Protein AF-A0A094ABG2-F1 (afdb_monomer)

Sequence (188 aa):
ISLAIFALSYTPYVGRLVLPAASFYTFNASVGLGPALLIFGSGIFLPRRYLIIFLQSYFTSRSLTRELLEPYFSRIQFTAAQKKRWFHDRSGLLFGFGVGFYIFLRIPLLGVLIYGIAEASTAYLITKITDPPPPPEKSVGFAESQQRWTNKHEFLSLDWANLDAHDGHVKGGQEQDAKGSYNEKREL

Structure (mmCIF, N/CA/C/O backbone):
data_AF-A0A094ABG2-F1
#
_entry.id   AF-A0A094ABG2-F1
#
loop_
_atom_site.group_PDB
_atom_site.id
_atom_site.type_symbol
_atom_site.label_atom_id
_atom_site.label_alt_id
_atom_site.label_comp_id
_atom_site.label_asym_id
_atom_site.label_entity_id
_atom_site.label_seq_id
_atom_site.pdbx_PDB_ins_code
_atom_site.Cartn_x
_atom_site.Cartn_y
_atom_site.Cartn_z
_atom_site.occupancy
_atom_site.B_iso_or_equiv
_atom_site.auth_seq_id
_atom_site.auth_comp_id
_atom_site.auth_asym_id
_atom_site.auth_atom_id
_atom_site.pdbx_PDB_model_num
ATOM 1 N N . ILE A 1 1 ? 27.860 26.198 -14.718 1.00 60.62 1 ILE A N 1
ATOM 2 C CA . ILE A 1 1 ? 27.935 24.714 -14.638 1.00 60.62 1 ILE A CA 1
ATOM 3 C C . ILE A 1 1 ? 26.955 24.060 -15.612 1.00 60.62 1 ILE A C 1
ATOM 5 O O . ILE A 1 1 ? 27.406 23.373 -16.517 1.00 60.62 1 ILE A O 1
ATOM 9 N N . SER A 1 2 ? 25.652 24.341 -15.531 1.00 57.53 2 SER A N 1
ATOM 10 C CA . SER A 1 2 ? 24.629 23.729 -16.400 1.00 57.53 2 SER A CA 1
ATOM 11 C C . SER A 1 2 ? 24.845 23.959 -17.906 1.00 57.53 2 SER A C 1
ATOM 13 O O . SER A 1 2 ? 24.646 23.044 -18.695 1.00 57.53 2 SER A O 1
ATOM 15 N N . LEU A 1 3 ? 25.336 25.139 -18.304 1.00 64.69 3 LEU A N 1
ATOM 16 C CA . LEU A 1 3 ? 25.616 25.470 -19.710 1.00 64.69 3 LEU A CA 1
ATOM 17 C C . LEU A 1 3 ? 26.832 24.710 -20.275 1.00 64.69 3 LEU A C 1
ATOM 19 O O . LEU A 1 3 ? 26.825 24.286 -21.425 1.00 64.69 3 LEU A O 1
ATOM 23 N N . ALA A 1 4 ? 27.852 24.485 -19.442 1.00 65.62 4 ALA A N 1
ATOM 24 C CA . ALA A 1 4 ? 29.037 23.711 -19.813 1.00 65.62 4 ALA A CA 1
ATOM 25 C C . ALA A 1 4 ? 28.709 22.215 -19.948 1.00 65.62 4 ALA A C 1
ATOM 27 O O . ALA A 1 4 ? 29.175 21.560 -20.873 1.00 65.62 4 ALA A O 1
ATOM 28 N N . ILE A 1 5 ? 27.843 21.695 -19.069 1.00 60.28 5 ILE A N 1
ATOM 29 C CA . ILE A 1 5 ? 27.316 20.323 -19.143 1.00 60.28 5 ILE A CA 1
ATOM 30 C C . ILE A 1 5 ? 26.468 20.136 -20.411 1.00 60.28 5 ILE A C 1
ATOM 32 O O . ILE A 1 5 ? 26.591 19.120 -21.090 1.00 60.28 5 ILE A O 1
ATOM 36 N N . PHE A 1 6 ? 25.646 21.130 -20.757 1.00 67.19 6 PHE A N 1
ATOM 37 C CA . PHE A 1 6 ? 24.830 21.117 -21.970 1.00 67.19 6 PHE A CA 1
ATOM 38 C C . PHE A 1 6 ? 25.686 21.126 -23.246 1.00 67.19 6 PHE A C 1
ATOM 40 O O . PHE A 1 6 ? 25.447 20.328 -24.148 1.00 67.19 6 PHE A O 1
ATOM 47 N N . ALA A 1 7 ? 26.734 21.955 -23.289 1.00 66.88 7 ALA A N 1
ATOM 48 C CA . ALA A 1 7 ? 27.664 22.010 -24.417 1.00 66.88 7 ALA A CA 1
ATOM 49 C C . ALA A 1 7 ? 28.469 20.706 -24.582 1.00 66.88 7 ALA A C 1
ATOM 51 O O . ALA A 1 7 ? 28.568 20.183 -25.690 1.00 66.88 7 ALA A O 1
ATOM 52 N N . LEU A 1 8 ? 28.974 20.121 -23.486 1.00 58.59 8 LEU A N 1
ATOM 53 C CA . LEU A 1 8 ? 29.681 18.831 -23.521 1.00 58.59 8 LEU A CA 1
ATOM 54 C C . LEU A 1 8 ? 28.774 17.648 -23.903 1.00 58.59 8 LEU A C 1
ATOM 56 O O . LEU A 1 8 ? 29.265 16.635 -24.402 1.00 58.59 8 LEU A O 1
ATOM 60 N N . SER A 1 9 ? 27.459 17.758 -23.686 1.00 57.31 9 SER A N 1
ATOM 61 C CA . SER A 1 9 ? 26.490 16.726 -24.072 1.00 57.31 9 SER A CA 1
ATOM 62 C C . SER A 1 9 ? 26.345 16.567 -25.589 1.00 57.31 9 SER A C 1
ATOM 64 O O . SER A 1 9 ? 25.850 15.529 -26.030 1.00 57.31 9 SER A O 1
ATOM 66 N N . TYR A 1 10 ? 26.753 17.567 -26.377 1.00 64.19 10 TYR A N 1
ATOM 67 C CA . TYR A 1 10 ? 26.672 17.542 -27.841 1.00 64.19 10 TYR A CA 1
ATOM 68 C C . TYR A 1 10 ? 27.898 16.895 -28.505 1.00 64.19 10 TYR A C 1
ATOM 70 O O . TYR A 1 10 ? 27.883 16.633 -29.707 1.00 64.19 10 TYR A O 1
ATOM 78 N N . THR A 1 11 ? 28.946 16.587 -27.732 1.00 60.00 11 THR A N 1
ATOM 79 C CA . THR A 1 11 ? 30.127 15.871 -28.223 1.00 60.00 11 THR A CA 1
ATOM 80 C C . THR A 1 11 ? 29.833 14.364 -28.263 1.00 60.00 11 THR A C 1
ATOM 82 O O . THR A 1 11 ? 29.575 13.767 -27.206 1.00 60.00 11 THR A O 1
ATOM 85 N N . PRO A 1 12 ? 29.866 13.707 -29.440 1.00 54.16 12 PRO A N 1
ATOM 86 C CA . PRO A 1 12 ? 29.609 12.275 -29.534 1.00 54.16 12 PRO A CA 1
ATOM 87 C C . PRO A 1 12 ? 30.644 11.493 -28.709 1.00 54.16 12 PRO A C 1
ATOM 89 O O . PRO A 1 12 ? 31.790 11.912 -28.565 1.00 54.16 12 PRO A O 1
ATOM 92 N N . TYR A 1 13 ? 30.210 10.375 -28.120 1.00 54.09 13 TYR A N 1
ATOM 93 C CA . TYR A 1 13 ? 30.906 9.550 -27.111 1.00 54.09 13 TYR A CA 1
ATOM 94 C C . TYR A 1 13 ? 31.023 10.144 -25.696 1.00 54.09 13 TYR A C 1
ATOM 96 O O . TYR A 1 13 ? 30.753 9.426 -24.732 1.00 54.09 13 TYR A O 1
ATOM 104 N N . VAL A 1 14 ? 31.323 11.436 -25.536 1.00 53.72 14 VAL A N 1
ATOM 105 C CA . VAL A 1 14 ? 31.468 12.068 -24.206 1.00 53.72 14 VAL A CA 1
ATOM 106 C C . VAL A 1 14 ? 30.102 12.409 -23.594 1.00 53.72 14 VAL A C 1
ATOM 108 O O . VAL A 1 14 ? 29.859 12.120 -22.421 1.00 53.72 14 VAL A O 1
ATOM 111 N N . GLY A 1 15 ? 29.146 12.897 -24.394 1.00 52.41 15 GLY A N 1
ATOM 112 C CA . GLY A 1 15 ? 27.817 13.292 -23.908 1.00 52.41 15 GLY A CA 1
ATOM 113 C C . GLY A 1 15 ? 27.002 12.167 -23.253 1.00 52.41 15 GLY A C 1
ATOM 114 O O . GLY A 1 15 ? 26.229 12.414 -22.326 1.00 52.41 15 GLY A O 1
ATOM 115 N N . ARG A 1 16 ? 27.236 10.906 -23.648 1.00 58.88 16 ARG A N 1
ATOM 116 C CA . ARG A 1 16 ? 26.575 9.734 -23.045 1.00 58.88 16 ARG A CA 1
ATOM 117 C C . ARG A 1 16 ? 27.058 9.445 -21.619 1.00 58.88 16 ARG A C 1
ATOM 119 O O . ARG A 1 16 ? 26.286 8.898 -20.837 1.00 58.88 16 ARG A O 1
ATOM 126 N N . LEU A 1 17 ? 28.298 9.808 -21.282 1.00 62.41 17 LEU A N 1
ATOM 127 C CA . LEU A 1 17 ? 28.896 9.587 -19.958 1.00 62.41 17 LEU A CA 1
ATOM 128 C C . LEU A 1 17 ? 28.831 10.830 -19.061 1.00 62.41 17 LEU A C 1
ATOM 130 O O . LEU A 1 17 ? 28.779 10.692 -17.841 1.00 62.41 17 LEU A O 1
ATOM 134 N N . VAL A 1 18 ? 28.735 12.027 -19.648 1.00 65.56 18 VAL A N 1
ATOM 135 C CA . VAL A 1 18 ? 28.604 13.296 -18.912 1.00 65.56 18 VAL A CA 1
ATOM 136 C C . VAL A 1 18 ? 27.322 13.341 -18.078 1.00 65.56 18 VAL A C 1
ATOM 138 O O . VAL A 1 18 ? 27.373 13.716 -16.908 1.00 65.56 18 VAL A O 1
ATOM 141 N N . LEU A 1 19 ? 26.180 12.913 -18.629 1.00 63.19 19 LEU A N 1
ATOM 142 C CA . LEU A 1 19 ? 24.908 12.922 -17.894 1.00 63.19 19 LEU A CA 1
ATOM 143 C C . LEU A 1 19 ? 24.893 11.939 -16.701 1.00 63.19 19 LEU A C 1
ATOM 145 O O . LEU A 1 19 ? 24.511 12.363 -15.607 1.00 63.19 19 LEU A O 1
ATOM 149 N N . PRO A 1 20 ? 25.325 10.666 -16.835 1.00 67.62 20 PRO A N 1
ATOM 150 C CA . PRO A 1 20 ? 25.496 9.758 -15.700 1.00 67.62 20 PRO A CA 1
ATOM 151 C C . PRO A 1 20 ? 26.509 10.251 -14.665 1.00 67.62 20 PRO A C 1
ATOM 153 O O . PRO A 1 20 ? 26.216 10.176 -13.477 1.00 67.62 20 PRO A O 1
ATOM 156 N N . ALA A 1 21 ? 27.660 10.785 -15.090 1.00 68.81 21 ALA A N 1
ATOM 157 C CA . ALA A 1 21 ? 28.701 11.262 -14.178 1.00 68.81 21 ALA A CA 1
ATOM 158 C C . ALA A 1 21 ? 28.247 12.487 -13.371 1.00 68.81 21 ALA A C 1
ATOM 160 O O . ALA A 1 21 ? 28.425 12.525 -12.155 1.00 68.81 21 ALA A O 1
ATOM 161 N N . ALA A 1 22 ? 27.591 13.456 -14.017 1.00 69.88 22 ALA A N 1
ATOM 162 C CA . ALA A 1 22 ? 27.007 14.606 -13.331 1.00 69.88 22 ALA A CA 1
ATOM 163 C C . ALA A 1 22 ? 25.891 14.178 -12.364 1.00 69.88 22 ALA A C 1
ATOM 165 O O . ALA A 1 22 ? 25.850 14.634 -11.223 1.00 69.88 22 ALA A O 1
ATOM 166 N N . SER A 1 23 ? 25.030 13.246 -12.790 1.00 66.62 23 SER A N 1
ATOM 167 C CA . SER A 1 23 ? 23.963 12.703 -11.940 1.00 66.62 23 SER A CA 1
ATOM 168 C C . SER A 1 23 ? 24.532 11.954 -10.733 1.00 66.62 23 SER A C 1
ATOM 170 O O . SER A 1 23 ? 24.037 12.131 -9.625 1.00 66.62 23 SER A O 1
ATOM 172 N N . PHE A 1 24 ? 25.597 11.169 -10.918 1.00 74.19 24 PHE A N 1
ATOM 173 C CA . PHE A 1 24 ? 26.293 10.483 -9.831 1.00 74.19 24 PHE A CA 1
ATOM 174 C C . PHE A 1 24 ? 26.918 11.481 -8.859 1.00 74.19 24 PHE A C 1
ATOM 176 O O . PHE A 1 24 ? 26.754 11.325 -7.656 1.00 74.19 24 PHE A O 1
ATOM 183 N N . TYR A 1 25 ? 27.581 12.527 -9.355 1.00 75.12 25 TYR A N 1
ATOM 184 C CA . TYR A 1 25 ? 28.225 13.533 -8.512 1.00 75.12 25 TYR A CA 1
ATOM 185 C C . TYR A 1 25 ? 27.218 14.260 -7.607 1.00 75.12 25 TYR A C 1
ATOM 187 O O . TYR A 1 25 ? 27.405 14.323 -6.392 1.00 75.12 25 TYR A O 1
ATOM 195 N N . THR A 1 26 ? 26.108 14.744 -8.172 1.00 73.12 26 THR A N 1
ATOM 196 C CA . THR A 1 26 ? 25.061 15.431 -7.399 1.00 73.12 26 THR A CA 1
ATOM 197 C C . THR A 1 26 ? 24.344 14.485 -6.432 1.00 73.12 26 THR A C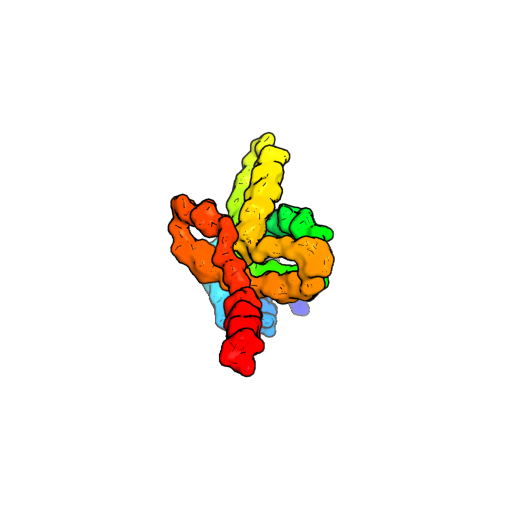 1
ATOM 199 O O . THR A 1 26 ? 24.032 14.864 -5.302 1.00 73.12 26 THR A O 1
ATOM 202 N N . PHE A 1 27 ? 24.103 13.241 -6.848 1.00 68.19 27 PHE A N 1
ATOM 203 C CA . PHE A 1 27 ? 23.403 12.256 -6.029 1.00 68.19 27 PHE A CA 1
ATOM 204 C C . PHE A 1 27 ? 24.283 11.703 -4.896 1.00 68.19 27 PHE A C 1
ATOM 206 O O . PHE A 1 27 ? 23.824 11.595 -3.761 1.00 68.19 27 PHE A O 1
ATOM 213 N N . ASN A 1 28 ? 25.568 11.445 -5.153 1.00 74.44 28 ASN A N 1
ATOM 214 C CA . ASN A 1 28 ? 26.552 11.057 -4.138 1.00 74.44 28 ASN A CA 1
ATOM 215 C C . ASN A 1 28 ? 26.691 12.129 -3.049 1.00 74.44 28 ASN A C 1
ATOM 217 O O . ASN A 1 28 ? 26.723 11.800 -1.867 1.00 74.44 28 ASN A O 1
ATOM 221 N N . ALA A 1 29 ? 26.686 13.409 -3.431 1.00 68.44 29 ALA A N 1
ATOM 222 C CA . ALA A 1 29 ? 26.730 14.509 -2.470 1.00 68.44 29 ALA A CA 1
ATOM 223 C C . ALA A 1 29 ? 25.512 14.542 -1.522 1.00 68.44 29 ALA A C 1
ATOM 225 O O . ALA A 1 29 ? 25.613 15.076 -0.424 1.00 68.44 29 ALA A O 1
ATOM 226 N N . SER A 1 30 ? 24.376 13.963 -1.928 1.00 68.38 30 SER A N 1
ATOM 227 C CA . SER A 1 30 ? 23.126 13.983 -1.153 1.00 68.38 30 SER A CA 1
ATOM 228 C C . SER A 1 30 ? 22.859 12.692 -0.370 1.00 68.38 30 SER A C 1
ATOM 230 O O . SER A 1 30 ? 22.162 12.728 0.639 1.00 68.38 30 SER A O 1
ATOM 232 N N . VAL A 1 31 ? 23.367 11.545 -0.837 1.00 68.56 31 VAL A N 1
ATOM 233 C CA . VAL A 1 31 ? 22.989 10.211 -0.318 1.00 68.56 31 VAL A CA 1
ATOM 234 C C . VAL A 1 31 ? 24.203 9.381 0.132 1.00 68.56 31 VAL A C 1
ATOM 236 O O . VAL A 1 31 ? 24.049 8.332 0.754 1.00 68.56 31 VAL A O 1
ATOM 239 N N . GLY A 1 32 ? 25.423 9.856 -0.127 1.00 73.56 32 GLY A N 1
ATOM 240 C CA . GLY A 1 32 ? 26.658 9.154 0.209 1.00 73.56 32 GLY A CA 1
ATOM 241 C C . GLY A 1 32 ? 27.038 8.052 -0.788 1.00 73.56 32 GLY A C 1
ATOM 242 O O . GLY A 1 32 ? 26.274 7.657 -1.673 1.00 73.56 32 GLY A O 1
ATOM 243 N N . LEU A 1 33 ? 28.264 7.550 -0.629 1.00 76.31 33 LEU A N 1
ATOM 244 C CA . LEU A 1 33 ? 28.983 6.794 -1.662 1.00 76.31 33 LEU A CA 1
ATOM 245 C C . LEU A 1 33 ? 28.435 5.374 -1.876 1.00 76.31 33 LEU A C 1
ATOM 247 O O . LEU A 1 33 ? 28.338 4.916 -3.013 1.00 76.31 33 LEU A O 1
ATOM 251 N N . GLY A 1 34 ? 28.001 4.700 -0.806 1.00 74.69 34 GLY A N 1
ATOM 252 C CA . GLY A 1 34 ? 27.441 3.342 -0.871 1.00 74.69 34 GLY A CA 1
ATOM 253 C C . G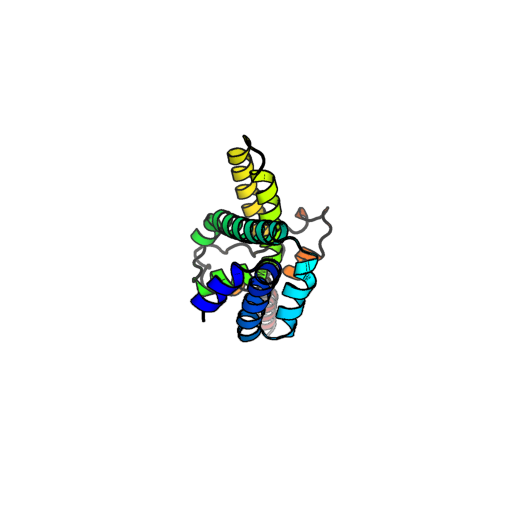LY A 1 34 ? 26.157 3.244 -1.714 1.00 74.69 34 GLY A C 1
ATOM 254 O O . GLY A 1 34 ? 26.132 2.497 -2.695 1.00 74.69 34 GLY A O 1
ATOM 255 N N . PRO A 1 35 ? 25.102 4.021 -1.401 1.00 70.81 35 PRO A N 1
ATOM 256 C CA . PRO A 1 35 ? 23.866 4.039 -2.186 1.00 70.81 35 PRO A CA 1
ATOM 257 C C . PRO A 1 35 ? 24.082 4.512 -3.629 1.00 70.81 35 PRO A C 1
ATOM 259 O O . PRO A 1 35 ? 23.481 3.966 -4.556 1.00 70.81 35 PRO A O 1
ATOM 262 N N . ALA A 1 36 ? 24.969 5.493 -3.833 1.00 70.31 36 ALA A N 1
ATOM 263 C CA . ALA A 1 36 ? 25.293 6.002 -5.160 1.00 70.31 36 ALA A CA 1
ATOM 264 C C . ALA A 1 36 ? 25.970 4.934 -6.038 1.00 70.31 36 ALA A C 1
ATOM 266 O O . ALA A 1 36 ? 25.569 4.752 -7.189 1.00 70.31 36 ALA A O 1
ATOM 267 N N . LEU A 1 37 ? 26.943 4.183 -5.506 1.00 75.12 37 LEU A N 1
ATOM 268 C CA . LEU A 1 37 ? 27.590 3.081 -6.230 1.00 75.12 37 LEU A CA 1
ATOM 269 C C . LEU A 1 37 ? 26.626 1.937 -6.534 1.00 75.12 37 LEU A C 1
ATOM 271 O O . LEU A 1 37 ? 26.681 1.382 -7.627 1.00 75.12 37 LEU A O 1
ATOM 275 N N . LEU A 1 38 ? 25.714 1.605 -5.619 1.00 74.81 38 LEU A N 1
ATOM 276 C CA . LEU A 1 38 ? 24.701 0.584 -5.883 1.00 74.81 38 LEU A CA 1
ATOM 277 C C . LEU A 1 38 ? 23.775 0.998 -7.029 1.00 74.81 38 LEU A C 1
ATOM 279 O O . LEU A 1 38 ? 23.555 0.210 -7.941 1.00 74.81 38 LEU A O 1
ATOM 283 N N . ILE A 1 39 ? 23.270 2.232 -7.035 1.00 64.94 39 ILE A N 1
ATOM 284 C CA . ILE A 1 39 ? 22.308 2.701 -8.045 1.00 64.94 39 ILE A CA 1
ATOM 285 C C . ILE A 1 39 ? 22.971 2.911 -9.411 1.00 64.94 39 ILE A C 1
ATOM 287 O O . ILE A 1 39 ? 22.425 2.482 -10.425 1.00 64.94 39 ILE A O 1
ATOM 291 N N . PHE A 1 40 ? 24.147 3.539 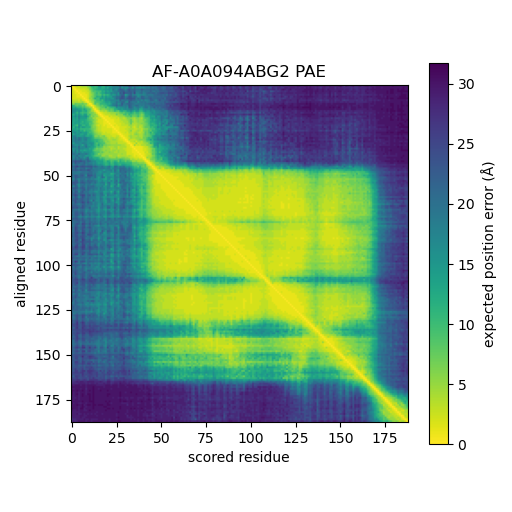-9.466 1.00 68.38 40 PHE A N 1
ATOM 292 C CA . PHE A 1 40 ? 24.828 3.802 -10.740 1.00 68.38 40 PHE A CA 1
ATOM 293 C C . PHE A 1 40 ? 25.660 2.611 -11.235 1.00 68.38 40 PHE A C 1
ATOM 295 O O . PHE A 1 40 ? 25.767 2.420 -12.444 1.00 68.38 40 PHE A O 1
ATOM 302 N N . GLY A 1 41 ? 26.177 1.770 -10.334 1.00 72.88 41 GLY A N 1
ATOM 303 C CA . GLY A 1 41 ? 26.851 0.513 -10.670 1.00 72.88 41 GLY A CA 1
ATOM 304 C C . GLY A 1 41 ? 25.877 -0.565 -11.149 1.00 72.88 41 GLY A C 1
ATOM 305 O O . GLY A 1 41 ? 26.120 -1.193 -12.177 1.00 72.88 41 GLY A O 1
ATOM 306 N N . SER A 1 42 ? 24.721 -0.724 -10.489 1.00 66.88 42 SER A N 1
ATOM 307 C CA . SER A 1 42 ? 23.648 -1.598 -11.000 1.00 66.88 42 SER A CA 1
ATOM 308 C C . SER A 1 42 ? 22.877 -0.971 -12.164 1.00 66.88 42 SER A C 1
ATOM 310 O O . SER A 1 42 ? 22.307 -1.697 -12.971 1.00 66.88 42 SER A O 1
ATOM 312 N N . GLY A 1 43 ? 22.903 0.35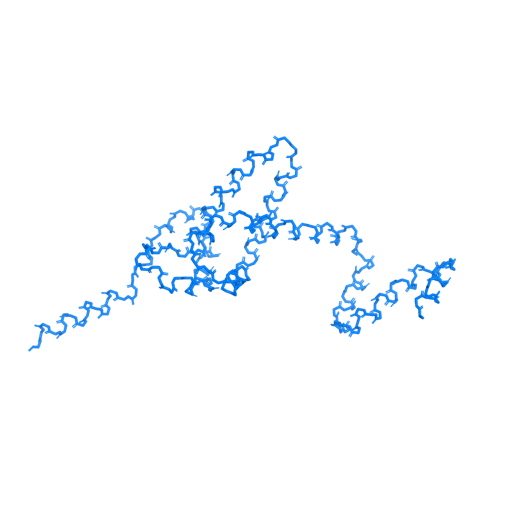8 -12.318 1.00 58.38 43 GLY A N 1
ATOM 313 C CA . GLY A 1 43 ? 22.257 1.093 -13.410 1.00 58.38 43 GLY A CA 1
ATOM 314 C C . GLY A 1 43 ? 22.805 0.782 -14.808 1.00 58.38 43 GLY A C 1
ATOM 315 O O . GLY A 1 43 ? 22.126 1.057 -15.797 1.00 58.38 43 GLY A O 1
ATOM 316 N N . ILE A 1 44 ? 23.986 0.156 -14.907 1.00 61.97 44 ILE A N 1
ATOM 317 C CA . ILE A 1 44 ? 24.486 -0.456 -16.151 1.00 61.97 44 ILE A CA 1
ATOM 318 C C . ILE A 1 44 ? 23.660 -1.694 -16.547 1.00 61.97 44 ILE A C 1
ATOM 320 O O . ILE A 1 44 ? 23.458 -1.935 -17.736 1.00 61.97 44 ILE A O 1
ATOM 324 N N . PHE A 1 45 ? 23.133 -2.438 -15.570 1.00 63.38 45 PHE A N 1
ATOM 325 C CA . PHE A 1 45 ? 22.345 -3.662 -15.760 1.00 63.38 45 PHE A CA 1
ATOM 326 C C . PHE A 1 45 ? 20.843 -3.492 -15.522 1.00 63.38 45 PHE A C 1
ATOM 328 O O . PHE A 1 45 ? 20.076 -4.378 -15.894 1.00 63.38 45 PHE A O 1
ATOM 335 N N . LEU A 1 46 ? 20.404 -2.377 -14.932 1.00 61.09 46 LEU A N 1
ATOM 336 C CA . LEU A 1 46 ? 19.006 -2.111 -14.611 1.00 61.09 46 LEU A CA 1
ATOM 337 C C . LEU A 1 46 ? 18.443 -1.018 -15.540 1.00 61.09 46 LEU A C 1
ATOM 339 O O . LEU A 1 46 ? 18.565 0.177 -15.255 1.00 61.09 46 LEU A O 1
ATOM 343 N N . PRO A 1 47 ? 17.828 -1.398 -16.679 1.00 72.75 47 PRO A N 1
ATOM 344 C CA . PRO A 1 47 ? 17.252 -0.454 -17.625 1.00 72.75 47 PRO A CA 1
ATOM 345 C C . PRO A 1 47 ? 16.298 0.539 -16.952 1.00 72.75 47 PRO A C 1
ATOM 347 O O . PRO A 1 47 ? 15.401 0.132 -16.212 1.00 72.75 47 PRO A O 1
ATOM 350 N N . ARG A 1 48 ? 16.418 1.834 -17.290 1.00 74.56 48 ARG A N 1
ATOM 351 C CA . ARG A 1 48 ? 15.558 2.927 -16.776 1.00 74.56 48 ARG A CA 1
ATOM 352 C C . ARG A 1 48 ? 14.060 2.597 -16.816 1.00 74.56 48 ARG A C 1
ATOM 354 O O . ARG A 1 48 ? 13.326 3.008 -15.924 1.00 74.56 48 ARG A O 1
ATOM 361 N N . ARG A 1 49 ? 13.614 1.813 -17.806 1.00 77.12 49 ARG A N 1
ATOM 362 C CA . ARG A 1 49 ? 12.227 1.328 -17.920 1.00 77.12 49 ARG A CA 1
ATOM 363 C C . ARG A 1 49 ? 11.748 0.586 -16.666 1.00 77.12 49 ARG A C 1
ATOM 365 O O . ARG A 1 49 ? 10.631 0.823 -16.233 1.00 77.12 49 ARG A O 1
ATOM 372 N N . TYR A 1 50 ? 12.578 -0.263 -16.057 1.00 82.31 50 TYR A N 1
ATOM 373 C CA . TYR A 1 50 ? 12.187 -1.042 -14.880 1.00 82.31 50 TYR A CA 1
ATOM 374 C C . TYR A 1 50 ? 12.100 -0.172 -13.634 1.00 82.31 50 TYR A C 1
ATOM 376 O O . TYR A 1 50 ? 11.169 -0.339 -12.857 1.00 82.31 50 TYR A O 1
ATOM 384 N N . LEU A 1 51 ? 13.006 0.801 -13.485 1.00 79.50 51 LEU A N 1
ATOM 385 C CA . LEU A 1 51 ? 12.918 1.795 -12.415 1.00 79.50 51 LEU A CA 1
ATOM 386 C C . LEU A 1 51 ? 11.625 2.605 -12.524 1.00 79.50 51 LEU A C 1
ATOM 388 O O . LEU A 1 51 ? 10.932 2.763 -11.529 1.00 79.50 51 LEU A O 1
ATOM 392 N N . ILE A 1 52 ? 11.266 3.063 -13.728 1.00 87.62 52 ILE A N 1
ATOM 393 C CA . ILE A 1 52 ? 10.020 3.809 -13.960 1.00 87.62 52 ILE A CA 1
ATOM 394 C C . ILE A 1 52 ? 8.799 2.934 -13.654 1.00 87.62 52 ILE A C 1
ATOM 396 O O . ILE A 1 52 ? 7.920 3.371 -12.918 1.00 87.62 52 ILE A O 1
ATOM 400 N N . ILE A 1 53 ? 8.761 1.693 -14.155 1.00 86.62 53 ILE A N 1
ATOM 401 C CA . ILE A 1 53 ? 7.666 0.749 -13.880 1.00 86.62 53 ILE A CA 1
ATOM 402 C C . ILE A 1 53 ? 7.550 0.484 -12.378 1.00 86.62 53 ILE A C 1
ATOM 404 O O . ILE A 1 53 ? 6.445 0.500 -11.840 1.00 86.62 53 ILE A O 1
ATOM 408 N N . PHE A 1 54 ? 8.672 0.267 -11.692 1.00 87.06 54 PHE A N 1
ATOM 409 C CA . PHE A 1 54 ? 8.704 0.043 -10.252 1.00 87.06 54 PHE A CA 1
ATOM 410 C C . PHE A 1 54 ? 8.177 1.257 -9.486 1.00 87.06 54 PHE A C 1
ATOM 412 O O . PHE A 1 54 ? 7.281 1.115 -8.660 1.00 87.06 54 PHE A O 1
ATOM 419 N N . LEU A 1 55 ? 8.682 2.454 -9.792 1.00 89.44 55 LEU A N 1
ATOM 420 C CA . LEU A 1 55 ? 8.287 3.684 -9.112 1.00 89.44 55 LEU A CA 1
ATOM 421 C C . LEU A 1 55 ? 6.810 4.004 -9.353 1.00 89.44 55 LEU A C 1
ATOM 423 O O . LEU A 1 55 ? 6.091 4.361 -8.424 1.00 89.44 55 LEU A O 1
ATOM 427 N N . GLN A 1 56 ? 6.344 3.821 -10.588 1.00 90.88 56 GLN A N 1
ATOM 428 C CA . GLN A 1 56 ? 4.939 3.965 -10.941 1.00 90.88 56 GLN A CA 1
ATOM 429 C C . GLN A 1 56 ? 4.079 2.965 -10.166 1.00 90.88 56 GLN A C 1
ATOM 431 O O . GLN A 1 56 ? 3.103 3.365 -9.543 1.00 90.88 56 GLN A O 1
ATOM 436 N N . SER A 1 57 ? 4.465 1.687 -10.144 1.00 90.00 57 SER A N 1
ATOM 437 C CA . SER A 1 57 ? 3.748 0.651 -9.390 1.00 90.00 57 SER A CA 1
ATOM 438 C C . SER A 1 57 ? 3.718 0.977 -7.896 1.00 90.00 57 SER A C 1
ATOM 440 O O . SER A 1 57 ? 2.676 0.842 -7.263 1.00 90.00 57 SER A O 1
ATOM 442 N N . TYR A 1 58 ? 4.825 1.481 -7.342 1.00 92.00 58 TYR A N 1
ATOM 443 C CA . TYR A 1 58 ? 4.924 1.931 -5.956 1.00 92.00 58 TYR A CA 1
ATOM 444 C C . TYR A 1 58 ? 3.963 3.073 -5.639 1.00 92.00 58 TYR A C 1
ATOM 446 O O . TYR A 1 58 ? 3.171 2.968 -4.701 1.00 92.00 58 TYR A O 1
ATOM 454 N N . PHE A 1 59 ? 3.997 4.153 -6.422 1.00 92.88 59 PHE A N 1
ATOM 455 C CA . PHE A 1 59 ? 3.129 5.300 -6.181 1.00 92.88 59 PHE A CA 1
ATOM 456 C C . PHE A 1 59 ? 1.659 4.962 -6.422 1.00 92.88 59 PHE A C 1
ATOM 458 O O . PHE A 1 59 ? 0.827 5.330 -5.598 1.00 92.88 59 PHE A O 1
ATOM 465 N N . THR A 1 60 ? 1.330 4.219 -7.482 1.00 93.25 60 THR A N 1
ATOM 466 C CA . THR A 1 60 ? -0.056 3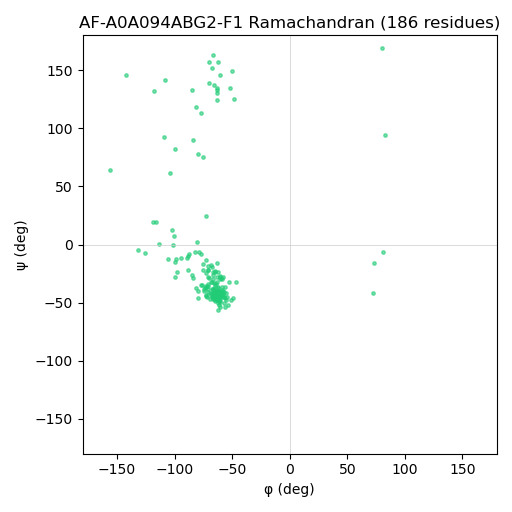.826 -7.753 1.00 93.25 60 THR A CA 1
ATOM 467 C C . THR A 1 60 ? -0.594 2.876 -6.685 1.00 93.25 60 THR A C 1
ATOM 469 O O . THR A 1 60 ? -1.680 3.127 -6.177 1.00 93.25 60 THR A O 1
ATOM 472 N N . SER A 1 61 ? 0.163 1.851 -6.279 1.00 93.50 61 SER A N 1
ATOM 473 C CA . SER A 1 61 ? -0.223 0.948 -5.179 1.00 93.50 61 SER A CA 1
ATOM 474 C C . SER A 1 61 ? -0.465 1.720 -3.875 1.00 93.50 61 SER A C 1
ATOM 476 O O . SER A 1 61 ? -1.479 1.535 -3.194 1.00 93.50 61 SER A O 1
ATOM 478 N N . ARG A 1 62 ? 0.430 2.659 -3.542 1.00 93.38 62 ARG A N 1
ATOM 479 C CA . ARG A 1 62 ? 0.313 3.474 -2.328 1.00 93.38 62 ARG A CA 1
ATOM 480 C C . ARG A 1 62 ? -0.874 4.436 -2.367 1.00 93.38 62 ARG A C 1
ATOM 482 O O . ARG A 1 62 ? -1.489 4.668 -1.331 1.00 93.38 62 ARG A O 1
ATOM 489 N N . SER A 1 63 ? -1.170 5.032 -3.518 1.00 95.00 63 SER A N 1
ATOM 490 C CA . SER A 1 63 ? -2.348 5.889 -3.673 1.00 95.00 63 SER A CA 1
ATOM 491 C C . SER A 1 63 ? -3.629 5.066 -3.605 1.00 95.00 63 SER A C 1
ATOM 493 O O . SER A 1 63 ? -4.507 5.401 -2.822 1.00 95.00 63 SER A O 1
ATOM 495 N N . LEU A 1 64 ? -3.689 3.940 -4.321 1.00 94.56 64 LEU A N 1
ATOM 496 C CA . LEU A 1 64 ? -4.833 3.031 -4.317 1.00 94.56 64 LEU A CA 1
ATOM 497 C C . LEU A 1 64 ? -5.201 2.598 -2.895 1.00 94.56 64 LEU A C 1
ATOM 499 O O . LEU A 1 64 ? -6.340 2.745 -2.474 1.00 94.56 64 LEU A O 1
ATOM 503 N N . THR A 1 65 ? -4.230 2.103 -2.131 1.00 95.12 65 THR A N 1
ATOM 504 C CA . THR A 1 65 ? -4.491 1.647 -0.759 1.00 95.12 65 THR A CA 1
ATOM 505 C C . THR A 1 65 ? -4.962 2.757 0.164 1.00 95.12 65 THR A C 1
ATOM 507 O O . THR A 1 65 ? -5.766 2.495 1.048 1.00 95.12 65 THR A O 1
ATOM 510 N N . ARG A 1 66 ? -4.504 3.997 -0.032 1.00 94.62 66 ARG A N 1
ATOM 511 C CA . ARG A 1 66 ? -5.003 5.139 0.741 1.00 94.62 66 ARG A CA 1
ATOM 512 C C . ARG A 1 66 ? -6.469 5.426 0.452 1.00 94.62 66 ARG A C 1
ATOM 514 O O . ARG A 1 66 ? -7.205 5.612 1.409 1.00 94.62 66 ARG A O 1
ATOM 521 N N . GLU A 1 67 ? -6.862 5.418 -0.819 1.00 95.12 67 GLU A N 1
ATOM 522 C CA . GLU A 1 67 ? -8.258 5.616 -1.227 1.00 95.12 67 GLU A CA 1
ATOM 523 C C . GLU A 1 67 ? -9.153 4.497 -0.679 1.00 95.12 67 GLU A C 1
ATOM 525 O O . GLU A 1 67 ? -10.164 4.767 -0.042 1.00 95.12 67 GLU A O 1
ATOM 530 N N . LEU A 1 68 ? -8.732 3.234 -0.824 1.00 95.06 68 LEU A N 1
ATOM 531 C CA . LEU A 1 68 ? -9.490 2.078 -0.326 1.00 95.06 68 LEU A CA 1
ATOM 532 C C . LEU A 1 68 ? -9.644 2.070 1.205 1.00 95.06 68 LEU A C 1
ATOM 534 O O . LEU A 1 68 ? -10.609 1.525 1.734 1.00 95.06 68 LEU A O 1
ATOM 538 N N . LEU A 1 69 ? -8.691 2.662 1.927 1.00 95.12 69 LEU A N 1
ATOM 539 C CA . LEU A 1 69 ? -8.721 2.784 3.384 1.00 95.12 69 LEU A CA 1
ATOM 540 C C . LEU A 1 69 ? -9.436 4.047 3.882 1.00 95.12 69 LEU A C 1
ATOM 542 O O . LEU A 1 69 ? -9.676 4.176 5.085 1.00 95.12 69 LEU A O 1
ATOM 546 N N . GLU A 1 70 ? -9.777 4.988 3.005 1.00 94.38 70 GLU A N 1
ATOM 547 C CA . GLU A 1 70 ? -10.433 6.236 3.397 1.00 94.38 70 GLU A CA 1
ATOM 548 C C . GLU A 1 70 ? -11.773 6.011 4.132 1.00 94.38 70 GLU A C 1
ATOM 550 O O . GLU A 1 70 ? -11.981 6.648 5.170 1.00 94.38 70 GLU A O 1
ATOM 555 N N . PRO A 1 71 ? -12.634 5.046 3.735 1.00 92.62 71 PRO A N 1
ATOM 556 C CA . PRO A 1 71 ? -13.860 4.726 4.472 1.00 92.62 71 PRO A CA 1
ATOM 557 C C . PRO A 1 71 ? -13.633 4.262 5.917 1.00 92.62 71 PRO A C 1
ATOM 559 O O . PRO A 1 71 ? -14.515 4.416 6.760 1.00 92.62 71 PRO A O 1
ATOM 562 N N . TYR A 1 72 ? -12.473 3.677 6.221 1.00 91.62 72 TYR A N 1
ATOM 563 C CA . TYR A 1 72 ? -12.110 3.279 7.581 1.00 91.62 72 TYR A CA 1
ATOM 564 C C . TYR A 1 72 ? -11.618 4.478 8.396 1.00 91.62 72 TYR A C 1
ATOM 566 O O . TYR A 1 72 ? -12.062 4.696 9.524 1.00 91.62 72 TYR A O 1
ATOM 574 N N . PHE A 1 73 ? -10.745 5.303 7.813 1.00 91.56 73 PHE A N 1
ATOM 575 C CA . PHE A 1 73 ? -10.206 6.480 8.496 1.00 91.56 73 PHE A CA 1
ATOM 576 C C . PHE A 1 73 ? -11.222 7.602 8.691 1.00 91.56 73 PHE A C 1
ATOM 578 O O . PHE A 1 73 ? -11.034 8.419 9.584 1.00 91.56 73 PHE A O 1
ATOM 585 N N . SER A 1 74 ? -12.297 7.646 7.906 1.00 89.94 74 SER A N 1
ATOM 586 C CA . SER A 1 74 ? -13.399 8.582 8.142 1.00 89.94 74 SER A CA 1
ATOM 587 C C . SER A 1 74 ? -14.254 8.198 9.355 1.00 89.94 74 SER A C 1
ATOM 589 O O . SER A 1 74 ? -14.875 9.063 9.970 1.00 89.94 74 SER A O 1
ATOM 591 N N . ARG A 1 75 ? -14.267 6.912 9.737 1.00 88.62 75 ARG A N 1
ATOM 592 C CA . ARG A 1 75 ? -15.042 6.400 10.880 1.00 88.62 75 ARG A CA 1
ATOM 593 C C . ARG A 1 75 ? -14.318 6.544 12.214 1.00 88.62 75 ARG A C 1
ATOM 595 O O . ARG A 1 75 ? -14.973 6.604 13.251 1.00 88.62 75 ARG A O 1
ATOM 602 N N . ILE A 1 76 ? -12.988 6.585 12.208 1.00 87.31 76 ILE A N 1
ATOM 603 C CA . ILE A 1 76 ? -12.170 6.660 13.423 1.00 87.31 76 ILE A CA 1
ATOM 604 C C . ILE A 1 76 ? -11.367 7.954 13.414 1.00 87.31 76 ILE A C 1
ATOM 606 O O . ILE A 1 76 ? -10.689 8.275 12.444 1.00 87.31 76 ILE A O 1
ATOM 610 N N . GLN A 1 77 ? -11.386 8.670 14.535 1.00 86.62 77 GLN A N 1
ATOM 611 C CA . GLN A 1 77 ? -10.747 9.977 14.683 1.00 86.62 77 GLN A CA 1
ATOM 612 C C . GLN A 1 77 ? -9.217 9.861 14.815 1.00 86.62 77 GLN A C 1
ATOM 614 O O . GLN A 1 77 ? -8.656 9.990 15.902 1.00 86.62 77 GLN A O 1
ATOM 619 N N . PHE A 1 78 ? -8.526 9.599 13.703 1.00 89.00 78 PHE A N 1
ATOM 620 C CA . PHE A 1 78 ? -7.064 9.631 13.630 1.00 89.00 78 PHE A CA 1
ATOM 621 C C . PHE A 1 78 ? -6.552 11.050 13.367 1.00 89.00 78 PHE A C 1
ATOM 623 O O . PHE A 1 78 ? -6.952 11.714 12.413 1.00 89.00 78 PHE A O 1
ATOM 630 N N . THR A 1 79 ? -5.546 11.478 14.127 1.00 92.94 79 THR A N 1
ATOM 631 C CA . THR A 1 79 ? -4.725 12.633 13.738 1.00 92.94 79 THR A CA 1
ATOM 632 C C . THR A 1 79 ? -3.845 12.286 12.531 1.00 92.94 79 THR A C 1
ATOM 634 O O . THR A 1 79 ? -3.485 11.125 12.306 1.00 92.94 79 THR A O 1
ATOM 637 N N . ALA A 1 80 ? -3.403 13.296 11.775 1.00 92.06 80 ALA A N 1
ATOM 638 C CA . ALA A 1 80 ? -2.520 13.092 10.622 1.00 92.06 80 ALA A CA 1
ATOM 639 C C . ALA A 1 80 ? -1.217 12.346 10.986 1.00 92.06 80 ALA A C 1
ATOM 641 O O . ALA A 1 80 ? -0.734 11.507 10.220 1.00 92.06 80 ALA A O 1
ATOM 642 N N . ALA A 1 81 ? -0.665 12.609 12.177 1.00 93.62 81 ALA A N 1
ATOM 643 C CA . ALA A 1 81 ? 0.528 11.931 12.678 1.00 93.62 81 ALA A CA 1
ATOM 644 C C . ALA A 1 81 ? 0.265 10.448 12.990 1.00 93.62 81 ALA A C 1
ATOM 646 O O . ALA A 1 81 ? 1.067 9.593 12.607 1.00 93.62 81 ALA A O 1
ATOM 647 N N . GLN A 1 82 ? -0.868 10.133 13.628 1.00 93.19 82 GLN A N 1
ATOM 648 C CA . GLN A 1 82 ? -1.264 8.755 13.929 1.00 93.19 82 GLN A CA 1
ATOM 649 C C . GLN A 1 82 ? -1.563 7.972 12.640 1.00 93.19 82 GLN A C 1
ATOM 651 O O . GLN A 1 82 ? -1.022 6.881 12.464 1.00 93.19 82 GLN A O 1
ATOM 656 N N . LYS A 1 83 ? -2.316 8.555 11.688 1.00 93.50 83 LYS A N 1
ATOM 657 C CA . LYS A 1 83 ? -2.585 7.953 10.364 1.00 93.50 83 LYS A CA 1
ATOM 658 C C . LYS A 1 83 ? -1.270 7.643 9.638 1.00 93.50 83 LYS A C 1
ATOM 660 O O . LYS A 1 83 ? -1.073 6.530 9.156 1.00 93.50 83 LYS A O 1
ATOM 665 N N . LYS A 1 84 ? -0.312 8.583 9.620 1.00 93.38 84 LYS A N 1
ATOM 666 C CA . LYS A 1 84 ? 1.013 8.371 9.001 1.00 93.38 84 LYS A CA 1
ATOM 667 C C . LYS A 1 84 ? 1.773 7.195 9.625 1.00 93.38 84 LYS A C 1
ATOM 669 O O . LYS A 1 84 ? 2.365 6.414 8.880 1.00 93.38 84 LYS A O 1
ATOM 674 N N . ARG A 1 85 ? 1.767 7.068 10.956 1.00 94.56 85 ARG A N 1
ATOM 675 C CA . ARG A 1 85 ? 2.423 5.956 11.670 1.00 94.56 85 ARG A CA 1
ATOM 676 C C . ARG A 1 85 ? 1.737 4.623 11.390 1.00 94.56 85 ARG A C 1
ATOM 678 O O . ARG A 1 85 ? 2.432 3.676 11.043 1.00 94.56 85 ARG A O 1
ATOM 685 N N . TRP A 1 86 ? 0.405 4.587 11.410 1.00 94.88 86 TRP A N 1
ATOM 686 C CA . TRP A 1 86 ? -0.379 3.395 11.076 1.00 94.88 86 TRP A CA 1
ATOM 687 C C . TRP A 1 86 ? -0.024 2.854 9.682 1.00 94.88 86 TRP A C 1
ATOM 689 O O . TRP A 1 86 ? 0.277 1.670 9.529 1.00 94.88 86 TRP A O 1
ATOM 699 N N . PHE A 1 87 ? 0.037 3.739 8.674 1.00 94.62 87 PHE A N 1
ATOM 700 C CA . PHE A 1 87 ? 0.430 3.367 7.308 1.00 94.62 87 PHE A CA 1
ATOM 701 C C . PHE A 1 87 ? 1.888 2.915 7.213 1.00 94.62 87 PHE A C 1
ATOM 703 O O . PHE A 1 87 ? 2.211 2.04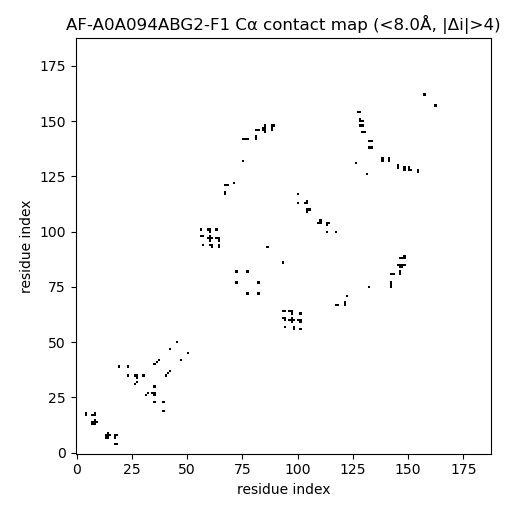0 6.414 1.00 94.62 87 PHE A O 1
ATOM 710 N N . HIS A 1 88 ? 2.786 3.544 7.973 1.00 93.75 88 HIS A N 1
ATOM 711 C CA . HIS A 1 88 ? 4.200 3.187 7.976 1.00 93.75 88 HIS A CA 1
ATOM 712 C C . HIS A 1 88 ? 4.418 1.781 8.547 1.00 93.75 88 HIS A C 1
ATOM 714 O O . HIS A 1 88 ? 5.129 0.978 7.944 1.00 93.75 88 HIS A O 1
ATOM 720 N N . ASP A 1 89 ? 3.765 1.470 9.664 1.00 93.69 89 ASP A N 1
ATOM 721 C CA . ASP A 1 89 ? 3.922 0.198 10.369 1.00 93.69 89 ASP A CA 1
ATOM 722 C C . ASP A 1 89 ? 3.394 -1.003 9.560 1.00 93.69 89 ASP A C 1
ATOM 724 O O . ASP A 1 89 ? 3.951 -2.100 9.605 1.00 93.69 89 ASP A O 1
ATOM 728 N N . ARG A 1 90 ? 2.377 -0.760 8.722 1.00 93.94 90 ARG A N 1
ATOM 729 C CA . ARG A 1 90 ? 1.752 -1.751 7.825 1.00 93.94 90 ARG A CA 1
ATOM 730 C C . ARG A 1 90 ? 2.202 -1.620 6.364 1.00 93.94 90 ARG A C 1
ATOM 732 O O . ARG A 1 90 ? 1.616 -2.229 5.472 1.00 93.94 90 ARG A O 1
ATOM 739 N N . SER A 1 91 ? 3.253 -0.841 6.099 1.00 91.56 91 SER A N 1
ATOM 740 C CA . SER A 1 91 ? 3.640 -0.441 4.738 1.00 91.56 91 SER A CA 1
ATOM 741 C C . SER A 1 91 ? 3.955 -1.609 3.802 1.00 91.56 91 SER A C 1
ATOM 743 O O . SER A 1 91 ? 3.553 -1.561 2.645 1.00 91.56 91 SER A O 1
ATOM 745 N N . GLY A 1 92 ? 4.625 -2.660 4.285 1.00 90.88 92 GLY A N 1
ATOM 746 C CA . GLY A 1 92 ? 4.955 -3.836 3.472 1.00 90.88 92 GLY A CA 1
ATOM 747 C C . GLY A 1 92 ? 3.720 -4.628 3.031 1.00 90.88 92 GLY A C 1
ATOM 748 O O . GLY A 1 92 ? 3.578 -4.932 1.848 1.00 90.88 92 GLY A O 1
ATOM 749 N N . LEU A 1 93 ? 2.801 -4.898 3.964 1.00 93.12 93 LEU A N 1
ATOM 750 C CA . LEU A 1 93 ? 1.556 -5.619 3.684 1.00 93.12 93 LEU A CA 1
ATOM 751 C C . LEU A 1 93 ? 0.650 -4.814 2.746 1.00 93.12 93 LEU A C 1
ATOM 753 O O . LEU A 1 93 ? 0.197 -5.330 1.728 1.00 93.12 93 LEU A O 1
ATOM 757 N N . LEU A 1 94 ? 0.439 -3.530 3.061 1.00 94.75 94 LEU A N 1
ATOM 758 C CA . LEU A 1 94 ? -0.377 -2.632 2.244 1.00 94.75 94 LEU A CA 1
ATOM 759 C C . LEU A 1 94 ? 0.214 -2.465 0.843 1.00 94.75 94 LEU A C 1
ATOM 761 O O . LEU A 1 94 ? -0.520 -2.477 -0.138 1.00 94.75 94 LEU A O 1
ATOM 765 N N . PHE A 1 95 ? 1.539 -2.362 0.7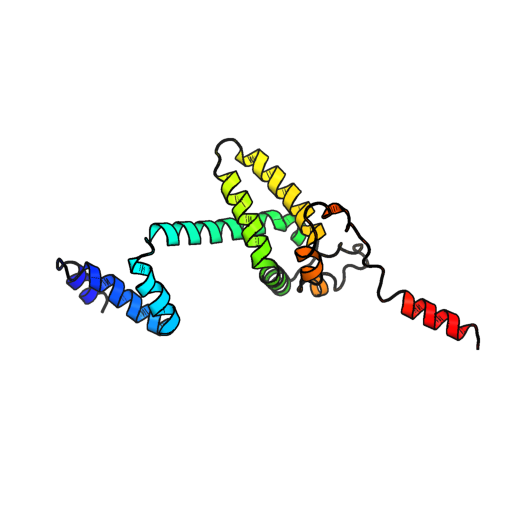24 1.00 93.94 95 PHE A N 1
ATOM 766 C CA . PHE A 1 95 ? 2.191 -2.301 -0.579 1.00 93.94 95 PHE A CA 1
ATOM 767 C C . PHE A 1 95 ? 1.924 -3.563 -1.410 1.00 93.94 95 PHE A C 1
ATOM 769 O O . PHE A 1 95 ? 1.529 -3.435 -2.569 1.00 93.94 95 PHE A O 1
ATOM 776 N N . GLY A 1 96 ? 2.090 -4.757 -0.829 1.00 92.00 96 GLY A N 1
ATOM 777 C CA . GLY A 1 96 ? 1.822 -6.023 -1.521 1.00 92.00 96 GLY A CA 1
ATOM 778 C C . GLY A 1 96 ? 0.361 -6.150 -1.954 1.00 92.00 96 GLY A C 1
ATOM 779 O O . GLY A 1 96 ? 0.084 -6.427 -3.121 1.00 92.00 96 GLY A O 1
ATOM 780 N N . PHE A 1 97 ? -0.567 -5.842 -1.046 1.00 95.06 97 PHE A N 1
ATOM 781 C CA . PHE A 1 97 ? -2.001 -5.803 -1.329 1.00 95.06 97 PHE A CA 1
ATOM 782 C C . PHE A 1 97 ? -2.333 -4.840 -2.481 1.00 95.06 97 PHE A C 1
ATOM 784 O O . PHE A 1 97 ? -2.975 -5.220 -3.461 1.00 95.06 97 PHE A O 1
ATOM 791 N N . GLY A 1 98 ? -1.829 -3.605 -2.413 1.00 94.94 98 GLY A N 1
ATOM 792 C CA . GLY A 1 98 ? -2.063 -2.592 -3.438 1.00 94.94 98 GLY A CA 1
ATOM 793 C C . GLY A 1 98 ? -1.439 -2.934 -4.790 1.00 94.94 98 GLY A C 1
ATOM 794 O O . GLY A 1 98 ? -2.026 -2.615 -5.820 1.00 94.94 98 GLY A O 1
ATOM 795 N N . VAL A 1 99 ? -0.285 -3.612 -4.820 1.00 94.81 99 VAL A N 1
ATOM 796 C CA . VAL A 1 99 ? 0.322 -4.100 -6.071 1.00 94.81 99 VAL A CA 1
ATOM 797 C C . VAL A 1 99 ? -0.543 -5.187 -6.711 1.00 94.81 99 VAL A C 1
ATOM 799 O O . VAL A 1 99 ? -0.717 -5.166 -7.929 1.00 94.81 99 VAL A O 1
ATOM 802 N N . GLY A 1 100 ? -1.131 -6.089 -5.919 1.00 94.00 100 GLY A N 1
ATOM 803 C CA . GLY A 1 100 ? -2.072 -7.092 -6.426 1.00 94.00 100 GLY A CA 1
ATOM 804 C C . GLY A 1 100 ? -3.245 -6.445 -7.165 1.00 94.00 100 GLY A C 1
ATOM 805 O O . GLY A 1 100 ? -3.464 -6.711 -8.347 1.00 94.00 100 GLY A O 1
ATOM 806 N N . PHE A 1 101 ? -3.938 -5.508 -6.515 1.00 93.88 101 PHE A N 1
ATOM 807 C CA . PHE A 1 101 ? -5.050 -4.788 -7.144 1.00 93.88 101 PHE A CA 1
ATOM 808 C C . PHE A 1 101 ? -4.619 -3.863 -8.284 1.00 93.88 101 PHE A C 1
ATOM 810 O O . PHE A 1 101 ? -5.346 -3.733 -9.266 1.00 93.88 101 PHE A O 1
ATOM 817 N N . TYR A 1 102 ? -3.424 -3.273 -8.221 1.00 91.75 102 TYR A N 1
ATOM 818 C CA . TYR A 1 102 ? -2.858 -2.514 -9.336 1.00 91.75 102 TYR A CA 1
ATOM 819 C C . TYR A 1 102 ? -2.744 -3.355 -10.616 1.00 91.75 102 TYR A C 1
ATOM 821 O O . TYR A 1 102 ? -3.044 -2.861 -11.703 1.00 91.75 102 TYR A O 1
ATOM 829 N N . ILE A 1 103 ? -2.339 -4.623 -10.497 1.00 92.25 103 ILE A N 1
ATOM 830 C CA . ILE A 1 103 ? -2.256 -5.546 -11.635 1.00 92.25 103 ILE A CA 1
ATOM 831 C C . ILE A 1 103 ? -3.658 -5.857 -12.174 1.00 92.25 103 ILE A C 1
ATOM 833 O O . ILE A 1 103 ? -3.862 -5.779 -13.384 1.00 92.25 103 ILE A O 1
ATOM 837 N N . PHE A 1 104 ? -4.633 -6.138 -11.303 1.00 91.44 104 PHE A N 1
ATOM 838 C CA . PHE A 1 104 ? -6.011 -6.416 -11.729 1.00 91.44 104 PHE A CA 1
ATOM 839 C C . PHE A 1 104 ? -6.683 -5.216 -12.408 1.00 91.44 104 PHE A C 1
ATOM 841 O O . PHE A 1 104 ? -7.337 -5.377 -13.434 1.00 91.44 104 PHE A O 1
ATOM 848 N N . LEU A 1 105 ? -6.473 -4.002 -11.895 1.00 88.25 105 LEU A N 1
ATOM 849 C CA . LEU A 1 105 ? -7.041 -2.773 -12.461 1.00 88.25 105 LEU A CA 1
ATOM 850 C C . LEU A 1 105 ? -6.459 -2.400 -13.830 1.00 88.25 105 LEU A C 1
ATOM 852 O O . LEU A 1 105 ? -7.065 -1.616 -14.557 1.00 88.25 105 LEU A O 1
ATOM 856 N N . ARG A 1 106 ? -5.302 -2.957 -14.213 1.00 87.12 106 ARG A N 1
ATOM 857 C CA . ARG A 1 106 ? -4.763 -2.797 -15.572 1.00 87.12 106 ARG A CA 1
ATOM 858 C C . ARG A 1 106 ? -5.538 -3.593 -16.623 1.00 87.12 106 ARG A C 1
ATOM 860 O O . ARG A 1 106 ? -5.326 -3.344 -17.809 1.00 87.12 106 ARG A O 1
ATOM 867 N N . ILE A 1 107 ? -6.400 -4.534 -16.227 1.00 88.50 107 ILE A N 1
ATOM 868 C CA . ILE A 1 107 ? -7.252 -5.273 -17.161 1.00 88.50 107 ILE A CA 1
ATOM 869 C C . ILE A 1 107 ? -8.409 -4.348 -17.576 1.00 88.50 107 ILE A C 1
ATOM 871 O O . ILE A 1 107 ? -9.241 -3.992 -16.734 1.00 88.50 107 ILE A O 1
ATOM 875 N N . PRO A 1 108 ? -8.480 -3.924 -18.851 1.00 79.44 108 PRO A N 1
ATOM 876 C CA . PRO A 1 108 ? -9.549 -3.045 -19.309 1.00 79.44 108 PRO A CA 1
ATOM 877 C C . PRO A 1 108 ? -10.916 -3.736 -19.173 1.00 79.44 108 PRO A C 1
ATOM 879 O O . PRO A 1 108 ? -11.003 -4.960 -19.150 1.00 79.44 108 PRO A O 1
ATOM 882 N N . LEU A 1 109 ? -11.990 -2.941 -19.101 1.00 84.12 109 LEU A N 1
ATOM 883 C CA . LEU A 1 109 ? -13.399 -3.374 -18.984 1.00 84.12 109 LEU A CA 1
ATOM 884 C C . LEU A 1 109 ? -13.832 -3.945 -17.622 1.00 84.12 109 LEU A C 1
ATOM 886 O O . LEU A 1 109 ? -15.027 -3.972 -17.349 1.00 84.12 109 LEU A O 1
ATOM 890 N N . LEU A 1 110 ? -12.904 -4.328 -16.739 1.00 85.69 110 LEU A N 1
ATOM 891 C CA . LEU A 1 110 ? -13.236 -4.850 -15.402 1.00 85.69 110 LEU A CA 1
ATOM 892 C C . LEU A 1 110 ? -13.055 -3.828 -14.269 1.00 85.69 110 LEU A C 1
ATOM 894 O O . LEU A 1 110 ? -13.341 -4.143 -13.119 1.00 85.69 110 LEU A O 1
ATOM 898 N N . GLY A 1 111 ? -12.616 -2.601 -14.568 1.00 84.12 111 GLY A N 1
ATOM 899 C CA . GLY A 1 111 ? -12.201 -1.615 -13.560 1.00 84.12 111 GLY A CA 1
ATOM 900 C C . GLY A 1 111 ? -13.215 -1.373 -12.434 1.00 84.12 111 GLY A C 1
ATOM 901 O O . GLY A 1 111 ? -12.838 -1.430 -11.268 1.00 84.12 111 GLY A O 1
ATOM 902 N N . VAL A 1 112 ? -14.499 -1.171 -12.761 1.00 89.88 112 VAL A N 1
ATOM 903 C CA . VAL A 1 112 ? -15.559 -0.930 -11.757 1.00 89.88 112 VAL A CA 1
ATOM 904 C C . VAL A 1 112 ? -15.794 -2.160 -10.874 1.00 89.88 112 VAL A C 1
ATOM 906 O O . VAL A 1 112 ? -15.871 -2.035 -9.655 1.00 89.88 112 VAL A O 1
ATOM 909 N N . LEU A 1 113 ? -15.857 -3.354 -11.471 1.00 92.31 113 LEU A N 1
ATOM 910 C CA . LEU A 1 113 ? -16.039 -4.607 -10.733 1.00 92.31 113 LEU A CA 1
ATOM 911 C C . LEU A 1 113 ? -14.851 -4.876 -9.801 1.00 92.31 113 LEU A C 1
ATOM 913 O O . LEU A 1 113 ? -15.037 -5.173 -8.623 1.00 92.31 113 LEU A O 1
ATOM 917 N N . ILE A 1 114 ? -13.629 -4.734 -10.320 1.00 93.06 114 ILE A N 1
ATOM 918 C CA . ILE A 1 114 ? -12.400 -4.909 -9.543 1.00 93.06 114 ILE A CA 1
ATOM 919 C C . ILE A 1 114 ? -12.325 -3.885 -8.412 1.00 93.06 114 ILE A C 1
ATOM 921 O O . ILE A 1 114 ? -11.876 -4.240 -7.327 1.00 93.06 114 ILE A O 1
ATOM 925 N N . TYR A 1 115 ? -12.785 -2.649 -8.625 1.00 91.44 115 TYR A N 1
ATOM 926 C CA . TYR A 1 115 ? -12.822 -1.637 -7.571 1.00 91.44 115 TYR A CA 1
ATOM 927 C C . TYR A 1 115 ? -13.746 -2.045 -6.416 1.00 91.44 115 TYR A C 1
ATOM 929 O O . TYR A 1 115 ? -13.316 -2.013 -5.267 1.00 91.44 115 TYR A O 1
ATOM 937 N N . GLY A 1 116 ? -14.956 -2.538 -6.704 1.00 93.38 116 GLY A N 1
ATOM 938 C CA . GLY A 1 116 ? -15.857 -3.048 -5.662 1.00 93.38 116 GLY A CA 1
ATOM 939 C C . GLY A 1 116 ? -15.273 -4.246 -4.899 1.00 93.38 116 GLY A C 1
ATOM 940 O O . GLY A 1 116 ? -15.351 -4.309 -3.672 1.00 93.38 116 GLY A O 1
ATOM 941 N N . ILE A 1 117 ? -14.606 -5.170 -5.605 1.00 95.31 117 ILE A N 1
ATOM 942 C CA . ILE A 1 117 ? -13.882 -6.284 -4.967 1.00 95.31 117 ILE A CA 1
ATOM 943 C C . ILE A 1 117 ? -12.738 -5.753 -4.095 1.00 95.31 117 ILE A C 1
ATOM 945 O O . ILE A 1 117 ? -12.515 -6.271 -3.001 1.00 95.31 117 ILE A O 1
ATOM 949 N N . ALA A 1 118 ? -12.023 -4.723 -4.547 1.00 95.31 118 ALA A N 1
ATOM 950 C CA . ALA A 1 118 ? -10.933 -4.107 -3.801 1.00 95.31 118 ALA A CA 1
ATOM 951 C C . ALA A 1 118 ? -11.424 -3.445 -2.509 1.00 95.31 118 ALA A C 1
ATOM 953 O O . ALA A 1 118 ? -10.796 -3.631 -1.467 1.00 95.31 118 ALA A O 1
ATOM 954 N N . GLU A 1 119 ? -12.548 -2.727 -2.545 1.00 94.50 119 GLU A N 1
ATOM 955 C CA . GLU A 1 119 ? -13.167 -2.139 -1.350 1.00 94.50 119 GLU A CA 1
ATOM 956 C C . GLU A 1 119 ? -13.590 -3.222 -0.351 1.00 94.50 119 GLU A C 1
ATOM 958 O O . GLU A 1 119 ? -13.220 -3.153 0.822 1.00 94.50 119 GLU A O 1
ATOM 963 N N . ALA A 1 120 ? -14.278 -4.273 -0.812 1.00 95.06 120 ALA A N 1
ATOM 964 C CA . ALA A 1 120 ? -14.694 -5.385 0.044 1.00 95.06 120 ALA A CA 1
ATOM 965 C C . ALA A 1 120 ? -13.494 -6.140 0.646 1.00 95.06 120 ALA A C 1
ATOM 967 O O . ALA A 1 120 ? -13.455 -6.417 1.846 1.00 95.06 120 ALA A O 1
ATOM 968 N N . SER A 1 121 ? -12.473 -6.411 -0.170 1.00 95.75 121 SER A N 1
ATOM 969 C CA . SER A 1 121 ? -11.237 -7.067 0.273 1.00 95.75 121 SER A CA 1
ATOM 970 C C . SER A 1 121 ? -10.462 -6.199 1.258 1.00 95.75 121 SER A C 1
ATOM 972 O O . SER A 1 121 ? -9.853 -6.719 2.186 1.00 95.75 121 SER A O 1
ATOM 974 N N . THR A 1 122 ? -10.494 -4.876 1.085 1.00 95.38 122 THR A N 1
ATOM 975 C CA . THR A 1 122 ? -9.867 -3.933 2.018 1.00 95.38 122 THR A CA 1
ATOM 976 C C . THR A 1 122 ? -10.608 -3.912 3.347 1.00 95.38 122 THR A C 1
ATOM 978 O O . THR A 1 122 ? -9.965 -3.932 4.393 1.00 95.38 122 THR A O 1
ATOM 981 N N . ALA A 1 123 ? -11.943 -3.938 3.327 1.00 93.00 123 ALA A N 1
ATOM 982 C CA . ALA A 1 123 ? -12.741 -4.037 4.542 1.00 93.00 123 ALA A CA 1
ATOM 983 C C . ALA A 1 123 ? -12.396 -5.306 5.341 1.00 93.00 123 ALA A C 1
ATOM 985 O O . ALA A 1 123 ? -12.150 -5.207 6.540 1.00 93.00 123 ALA A O 1
ATOM 986 N N . TYR A 1 124 ? -12.280 -6.464 4.679 1.00 92.56 124 TYR A N 1
ATOM 987 C CA . TYR A 1 124 ? -11.833 -7.709 5.317 1.00 92.56 124 TYR A CA 1
ATOM 988 C C . TYR A 1 124 ? -10.365 -7.653 5.767 1.00 92.56 124 TYR A C 1
ATOM 990 O O . TYR A 1 124 ? -10.022 -8.074 6.865 1.00 92.56 124 TYR A O 1
ATOM 998 N N . LEU A 1 125 ? -9.467 -7.086 4.958 1.00 92.62 125 LEU A N 1
ATOM 999 C CA . LEU A 1 125 ? -8.060 -6.953 5.335 1.00 92.62 125 LEU A CA 1
ATOM 1000 C C . LEU A 1 125 ? -7.911 -6.159 6.638 1.00 92.62 125 LEU A C 1
ATOM 1002 O O . LEU A 1 125 ? -7.134 -6.544 7.509 1.00 92.62 125 LEU A O 1
ATOM 1006 N N . ILE A 1 126 ? -8.657 -5.061 6.781 1.00 91.62 126 ILE A N 1
ATOM 1007 C CA . ILE A 1 126 ? -8.609 -4.205 7.969 1.00 91.62 126 ILE A CA 1
ATOM 1008 C C . ILE A 1 126 ? -8.969 -4.982 9.228 1.00 91.62 126 ILE A C 1
ATOM 1010 O O . ILE A 1 126 ? -8.265 -4.815 10.224 1.00 91.62 126 ILE A O 1
ATOM 1014 N N . THR A 1 127 ? -9.998 -5.836 9.187 1.00 89.00 127 THR A N 1
ATOM 1015 C CA . THR A 1 127 ? -10.411 -6.627 10.358 1.00 89.00 127 THR A CA 1
ATOM 1016 C C . THR A 1 127 ? -9.349 -7.633 10.786 1.00 89.00 127 THR A C 1
ATOM 1018 O O . THR A 1 127 ? -9.315 -8.010 11.952 1.00 89.00 127 THR A O 1
ATOM 1021 N N . LYS A 1 128 ? -8.456 -8.043 9.878 1.00 87.75 128 LYS A N 1
ATOM 1022 C CA . LYS A 1 128 ? -7.350 -8.958 10.191 1.00 87.75 128 LYS A CA 1
ATOM 1023 C C . LYS A 1 128 ? -6.080 -8.253 10.673 1.00 87.75 128 LYS A C 1
ATOM 1025 O O . LYS A 1 128 ? -5.244 -8.874 11.319 1.00 87.75 128 LYS A O 1
ATOM 1030 N N . ILE A 1 129 ? -5.899 -6.967 10.366 1.00 88.69 129 ILE A N 1
ATOM 1031 C CA . ILE A 1 129 ? -4.643 -6.236 10.657 1.00 88.69 129 ILE A CA 1
ATOM 1032 C C . ILE A 1 129 ? -4.802 -5.133 11.710 1.00 88.69 129 ILE A C 1
ATOM 1034 O O . ILE A 1 129 ? -3.844 -4.406 12.017 1.00 88.69 129 ILE A O 1
ATOM 1038 N N . THR A 1 130 ? -6.017 -4.974 12.222 1.00 87.88 130 THR A N 1
ATOM 1039 C CA . THR A 1 130 ? -6.429 -3.936 13.167 1.00 87.88 130 THR A 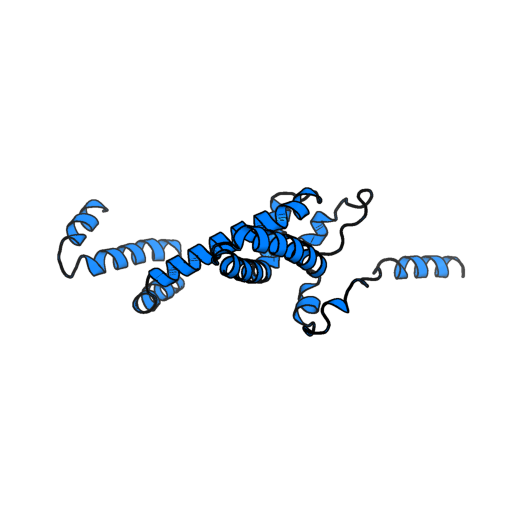CA 1
ATOM 1040 C C . THR A 1 130 ? -7.400 -4.546 14.162 1.00 87.88 130 THR A C 1
ATOM 1042 O O . THR A 1 130 ? -8.207 -5.395 13.791 1.00 87.88 130 THR A O 1
ATOM 1045 N N . ASP A 1 131 ? -7.353 -4.081 15.405 1.00 85.81 131 ASP A N 1
ATOM 1046 C CA . ASP A 1 131 ? -8.348 -4.473 16.397 1.00 85.81 131 ASP A CA 1
ATOM 1047 C C . ASP A 1 131 ? -9.732 -3.904 16.020 1.00 85.81 131 ASP A C 1
ATOM 1049 O O . ASP A 1 131 ? -9.819 -2.856 15.366 1.00 85.81 131 ASP A O 1
ATOM 1053 N N . PRO A 1 132 ? -10.838 -4.553 16.417 1.00 84.06 132 PRO A N 1
ATOM 1054 C CA . PRO A 1 132 ? -12.168 -4.020 16.163 1.00 84.06 132 PRO A CA 1
ATOM 1055 C C . PRO A 1 132 ? -12.359 -2.682 16.900 1.00 84.06 132 PRO A C 1
ATOM 1057 O O . PRO A 1 132 ? -12.016 -2.580 18.083 1.00 84.06 132 PRO A O 1
ATOM 1060 N N . PRO A 1 133 ? -12.917 -1.648 16.240 1.00 81.56 133 PRO A N 1
ATOM 1061 C CA . PRO A 1 133 ? -13.184 -0.382 16.904 1.00 81.56 133 PRO A CA 1
ATOM 1062 C C . PRO A 1 133 ? -14.212 -0.584 18.029 1.00 81.56 133 PRO A C 1
ATOM 1064 O O . PRO A 1 133 ? -15.243 -1.226 17.805 1.00 81.56 133 PRO A O 1
ATOM 1067 N N . PRO A 1 134 ? -13.967 -0.048 19.239 1.00 81.88 134 PRO A N 1
ATOM 1068 C CA . PRO A 1 134 ? -14.939 -0.100 20.320 1.00 81.88 134 PRO A CA 1
ATOM 1069 C C . PRO A 1 134 ? -16.176 0.744 19.966 1.00 81.88 134 PRO A C 1
ATOM 1071 O O . PRO A 1 134 ? -16.106 1.606 19.082 1.00 81.88 134 PRO A O 1
ATOM 1074 N N . PRO A 1 135 ? -17.306 0.549 20.673 1.00 82.44 135 PRO A N 1
ATOM 1075 C CA . PRO A 1 135 ? -18.474 1.411 20.529 1.00 82.44 135 PRO A CA 1
ATOM 1076 C C . PRO A 1 135 ? -18.091 2.898 20.642 1.00 82.44 135 PRO A C 1
ATOM 1078 O O . PRO A 1 135 ? -17.164 3.213 21.396 1.00 82.44 135 PRO A O 1
ATOM 1081 N N . PRO A 1 136 ? -18.796 3.821 19.958 1.00 75.88 136 PRO A N 1
ATOM 1082 C CA . PRO A 1 136 ? -18.430 5.244 19.906 1.00 75.88 136 PRO A CA 1
ATOM 1083 C C . PRO A 1 136 ? -18.221 5.886 21.285 1.00 75.88 136 PRO A C 1
ATOM 1085 O O . PRO A 1 136 ? -17.363 6.742 21.460 1.00 75.88 136 PRO A O 1
ATOM 1088 N N . GLU A 1 137 ? -18.956 5.419 22.291 1.00 73.94 137 GLU A N 1
ATOM 1089 C CA . GLU A 1 137 ? -18.861 5.870 23.684 1.00 73.94 137 GLU A CA 1
ATOM 1090 C C . GLU A 1 137 ? -17.503 5.557 24.344 1.00 73.94 137 GLU A C 1
ATOM 1092 O O . GLU A 1 137 ? -17.108 6.218 25.301 1.00 73.94 137 GLU A O 1
ATOM 1097 N N . LYS A 1 138 ? -16.766 4.562 23.831 1.00 75.19 138 LYS A N 1
ATOM 1098 C CA . LYS A 1 138 ? -15.458 4.104 24.330 1.00 75.19 138 LYS A CA 1
ATOM 1099 C C . LYS A 1 138 ? -14.342 4.248 23.287 1.00 75.19 138 LYS A C 1
ATOM 1101 O O . LYS A 1 138 ? -13.305 3.603 23.406 1.00 75.19 138 LYS A O 1
ATOM 1106 N N . SER A 1 139 ? -14.526 5.081 22.259 1.00 77.12 139 SER A N 1
ATOM 1107 C CA . SER A 1 139 ? -13.535 5.252 21.182 1.00 77.12 139 SER A CA 1
ATOM 1108 C C . SER A 1 139 ? -12.351 6.153 21.544 1.00 77.12 139 SER A C 1
ATOM 1110 O O . SER A 1 139 ? -11.404 6.272 20.762 1.00 77.12 139 SER A O 1
ATOM 1112 N N . VAL A 1 140 ? -12.384 6.801 22.712 1.00 78.81 140 VAL A N 1
ATOM 1113 C CA . VAL A 1 140 ? -11.308 7.681 23.187 1.00 78.81 140 VAL A CA 1
ATOM 1114 C C . VAL A 1 140 ? -10.024 6.866 23.378 1.00 78.81 140 VAL A C 1
ATOM 1116 O O . VAL A 1 140 ? -10.016 5.857 24.074 1.00 78.81 140 VAL A O 1
ATOM 1119 N N . GLY A 1 141 ? -8.935 7.286 22.728 1.00 82.19 141 GLY A N 1
ATOM 1120 C CA . GLY A 1 141 ? -7.633 6.607 22.795 1.00 82.19 141 GLY A CA 1
ATOM 1121 C C . GLY A 1 141 ? -7.479 5.382 21.881 1.00 82.19 141 GLY A C 1
ATOM 1122 O O . GLY A 1 141 ? -6.367 4.885 21.718 1.00 82.19 141 GLY A O 1
ATOM 1123 N N . PHE A 1 142 ? -8.537 4.924 21.199 1.00 86.75 142 PHE A N 1
ATOM 1124 C CA . PHE A 1 142 ? -8.441 3.781 20.280 1.00 86.75 142 PHE A CA 1
ATOM 1125 C C . PHE A 1 142 ? -7.476 4.047 19.113 1.00 86.75 142 PHE A C 1
ATOM 1127 O O . PHE A 1 142 ? -6.625 3.223 18.792 1.00 86.75 142 PHE A O 1
ATOM 1134 N N . ALA A 1 143 ? -7.531 5.240 18.513 1.00 86.44 143 ALA A N 1
ATOM 1135 C CA . ALA A 1 143 ? -6.607 5.616 17.441 1.00 86.44 143 ALA A CA 1
ATOM 1136 C C . ALA A 1 143 ? -5.132 5.576 17.887 1.00 86.44 143 ALA A C 1
ATOM 1138 O O . ALA A 1 143 ? -4.239 5.329 17.073 1.00 86.44 143 ALA A O 1
ATOM 1139 N N . GLU A 1 144 ? -4.863 5.802 19.177 1.00 87.94 144 GLU A N 1
ATOM 1140 C CA . GLU A 1 144 ? -3.509 5.747 19.713 1.00 87.94 144 GLU A CA 1
ATOM 1141 C C . GLU A 1 144 ? -2.986 4.319 19.807 1.00 87.94 144 GLU A C 1
ATOM 1143 O O . GLU A 1 144 ? -1.854 4.084 19.373 1.00 87.94 144 GLU A O 1
ATOM 1148 N N . SER A 1 145 ? -3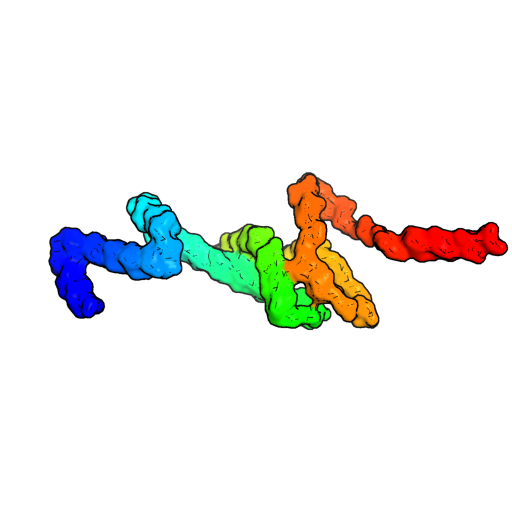.808 3.383 20.295 1.00 86.38 145 SER A N 1
ATOM 1149 C CA . SER A 1 145 ? -3.434 1.968 20.417 1.00 86.38 145 SER A CA 1
ATOM 1150 C C . SER A 1 145 ? -3.174 1.321 19.056 1.00 86.38 145 SER A C 1
ATOM 1152 O O . SER A 1 145 ? -2.247 0.526 18.918 1.00 86.38 145 SER A O 1
ATOM 1154 N N . GLN A 1 146 ? -3.902 1.741 18.017 1.00 89.25 146 GLN A N 1
ATOM 1155 C CA . GLN A 1 146 ? -3.785 1.170 16.672 1.00 89.25 146 GLN A CA 1
ATOM 1156 C C . GLN A 1 146 ? -2.553 1.628 15.874 1.00 89.25 146 GLN A C 1
ATOM 1158 O O . GLN A 1 146 ? -2.272 1.082 14.801 1.00 89.25 146 GLN A O 1
ATOM 1163 N N . GLN A 1 147 ? -1.781 2.611 16.358 1.00 87.62 147 GLN A N 1
ATOM 1164 C CA . GLN A 1 147 ? -0.584 3.099 15.652 1.00 87.62 147 GLN A CA 1
ATOM 1165 C C . GLN A 1 147 ? 0.462 2.005 15.408 1.00 87.62 147 GLN A C 1
ATOM 1167 O O . GLN A 1 147 ? 1.195 2.089 14.422 1.00 87.62 147 GLN A O 1
ATOM 1172 N N . ARG A 1 148 ? 0.522 1.000 16.288 1.00 88.50 148 ARG A N 1
ATOM 1173 C CA . ARG A 1 148 ? 1.422 -0.150 16.186 1.00 88.50 148 ARG A CA 1
ATOM 1174 C C . ARG A 1 148 ? 0.620 -1.399 15.830 1.00 88.50 148 ARG A C 1
ATOM 1176 O O . ARG A 1 148 ? -0.492 -1.590 16.307 1.00 88.50 148 ARG A O 1
ATOM 1183 N N . TRP A 1 149 ? 1.178 -2.252 14.989 1.00 85.62 149 TRP A N 1
ATOM 1184 C CA . TRP A 1 149 ? 0.585 -3.510 14.577 1.00 85.62 149 TRP A CA 1
ATOM 1185 C C . TRP A 1 149 ? 0.914 -4.578 15.616 1.00 85.62 149 TRP A C 1
ATOM 1187 O O . TRP A 1 149 ? 1.946 -5.247 15.569 1.00 85.62 149 TRP A O 1
ATOM 1197 N N . THR A 1 150 ? 0.023 -4.692 16.593 1.00 82.25 150 THR A N 1
ATOM 1198 C CA . THR A 1 150 ? 0.116 -5.609 17.734 1.00 82.25 150 THR A CA 1
ATOM 1199 C C . THR A 1 150 ? 0.024 -7.075 17.301 1.00 82.25 150 THR A C 1
ATOM 1201 O O . THR A 1 150 ? 0.838 -7.886 17.729 1.00 82.25 150 THR A O 1
ATOM 1204 N N . ASN A 1 151 ? -0.883 -7.400 16.375 1.00 79.56 151 ASN A N 1
ATOM 1205 C CA . ASN A 1 151 ? -1.123 -8.766 15.889 1.00 79.56 151 ASN A CA 1
ATOM 1206 C C . ASN A 1 151 ? -0.116 -9.259 14.818 1.00 79.56 151 ASN A C 1
ATOM 1208 O O . ASN A 1 151 ? -0.222 -10.371 14.322 1.00 79.56 151 ASN A O 1
ATOM 1212 N N . LYS A 1 152 ? 0.904 -8.475 14.443 1.00 80.81 152 LYS A N 1
ATOM 1213 C CA . LYS A 1 152 ? 1.763 -8.778 13.278 1.00 80.81 152 LYS A CA 1
ATOM 1214 C C . LYS A 1 152 ? 2.317 -10.208 13.235 1.00 80.81 152 LYS A C 1
ATOM 1216 O O . LYS A 1 152 ? 2.321 -10.826 12.177 1.00 80.81 152 LYS A O 1
ATOM 1221 N N . HIS A 1 153 ? 2.837 -10.703 14.354 1.00 74.56 153 HIS A N 1
ATOM 1222 C CA . HIS A 1 153 ? 3.473 -12.021 14.398 1.00 74.56 153 HIS A CA 1
ATOM 1223 C C . HIS A 1 153 ? 2.453 -13.152 14.271 1.00 74.56 153 HIS A C 1
ATOM 1225 O O . HIS A 1 153 ? 2.711 -14.100 13.539 1.00 74.56 153 HIS A O 1
ATOM 1231 N N . GLU A 1 154 ? 1.299 -13.016 14.924 1.00 75.81 154 GLU A N 1
ATOM 1232 C CA . GLU A 1 154 ? 0.197 -13.974 14.832 1.00 75.81 154 GLU A CA 1
ATOM 1233 C C . GLU A 1 154 ? -0.306 -14.045 13.388 1.00 75.81 154 GLU A C 1
ATOM 1235 O O . GLU A 1 154 ? -0.247 -15.114 12.783 1.00 75.81 154 GLU A O 1
ATOM 1240 N N . PHE A 1 155 ? -0.625 -12.892 12.784 1.00 79.69 155 PHE A N 1
ATOM 1241 C CA . PHE A 1 155 ? -1.061 -12.813 11.390 1.00 79.69 155 PHE A CA 1
ATOM 1242 C C . PHE A 1 155 ? -0.086 -13.471 10.400 1.00 79.69 155 PHE A C 1
ATOM 1244 O O . PHE A 1 155 ? -0.503 -14.211 9.516 1.00 79.69 155 PHE A O 1
ATOM 1251 N N . LEU A 1 156 ? 1.220 -13.216 10.538 1.00 80.50 156 LEU A N 1
ATOM 1252 C CA . LEU A 1 156 ? 2.236 -13.753 9.622 1.00 80.50 156 LEU A CA 1
ATOM 1253 C C . LEU A 1 156 ? 2.539 -15.243 9.838 1.00 80.50 156 LEU A C 1
ATOM 1255 O O . LEU A 1 156 ? 3.159 -15.857 8.973 1.00 80.50 156 LEU A O 1
ATOM 1259 N N . SER A 1 157 ? 2.151 -15.800 10.986 1.00 80.44 157 SER A N 1
ATOM 1260 C CA . SER A 1 157 ? 2.358 -17.210 11.335 1.00 80.44 157 SER A CA 1
ATOM 1261 C C . SER A 1 157 ? 1.167 -18.115 11.004 1.00 80.44 157 SER A C 1
ATOM 1263 O O . SER A 1 157 ? 1.310 -19.335 11.061 1.00 80.44 157 SER A O 1
ATOM 1265 N N . LEU A 1 158 ? 0.008 -17.537 10.668 1.00 76.75 158 LEU A N 1
ATOM 1266 C CA . LEU A 1 158 ? -1.199 -18.288 10.335 1.00 76.75 158 LEU A CA 1
ATOM 1267 C C . LEU A 1 158 ? -1.015 -19.095 9.047 1.00 76.75 158 LEU A C 1
ATOM 1269 O O . LEU A 1 158 ? -0.502 -18.599 8.043 1.00 76.75 158 LEU A O 1
ATOM 1273 N N . ASP A 1 159 ? -1.503 -20.333 9.072 1.00 77.00 159 ASP A N 1
ATOM 1274 C CA . ASP A 1 159 ? -1.684 -21.116 7.855 1.00 77.00 159 ASP A CA 1
ATOM 1275 C C . ASP A 1 159 ? -2.831 -20.516 7.031 1.00 77.00 159 ASP A C 1
ATOM 1277 O O . ASP A 1 159 ? -3.874 -20.139 7.574 1.00 77.00 159 ASP A O 1
ATOM 1281 N N . TRP A 1 160 ? -2.654 -20.448 5.714 1.00 72.75 160 TRP A N 1
ATOM 1282 C CA . TRP A 1 160 ? -3.603 -19.835 4.781 1.00 72.75 160 TRP A CA 1
ATOM 1283 C C . TRP A 1 160 ? -4.992 -20.479 4.854 1.00 72.75 160 TRP A C 1
ATOM 1285 O O . TRP A 1 160 ? -5.992 -19.809 4.611 1.00 72.75 160 TRP A O 1
ATOM 1295 N N . ALA A 1 161 ? -5.061 -21.762 5.226 1.00 75.88 161 ALA A N 1
ATOM 1296 C CA . ALA A 1 161 ? -6.312 -22.493 5.420 1.00 75.88 161 ALA A CA 1
ATOM 1297 C C . ALA A 1 161 ? -7.105 -22.055 6.668 1.00 75.88 161 ALA A C 1
ATOM 1299 O O . ALA A 1 161 ? -8.299 -22.325 6.751 1.00 75.88 161 ALA A O 1
ATOM 1300 N N . ASN A 1 162 ? -6.465 -21.374 7.625 1.00 75.56 162 ASN A N 1
ATOM 1301 C CA . ASN A 1 162 ? -7.029 -21.049 8.939 1.00 75.56 162 ASN A CA 1
ATOM 1302 C C . ASN A 1 162 ? -7.193 -19.536 9.173 1.00 75.56 162 ASN A C 1
ATOM 1304 O O . ASN A 1 162 ? -7.326 -19.099 10.316 1.00 75.56 162 ASN A O 1
ATOM 1308 N N . LEU A 1 163 ? -7.215 -18.723 8.112 1.00 70.31 163 LEU A N 1
ATOM 1309 C CA . LEU A 1 163 ? -7.378 -17.264 8.221 1.00 70.31 163 LEU A CA 1
ATOM 1310 C C . LEU A 1 163 ? -8.707 -16.853 8.879 1.00 70.31 163 LEU A C 1
ATOM 1312 O O . LEU A 1 163 ? -8.760 -15.833 9.570 1.00 70.31 163 LEU A O 1
ATOM 1316 N N . ASP A 1 164 ? -9.751 -17.667 8.723 1.00 72.19 164 ASP A N 1
ATOM 1317 C CA . ASP A 1 164 ? -11.070 -17.454 9.336 1.00 72.19 164 ASP A CA 1
ATOM 1318 C C . ASP A 1 164 ? -11.198 -18.083 10.734 1.00 72.19 164 ASP A C 1
ATOM 1320 O O . ASP A 1 164 ? -12.125 -17.771 11.474 1.00 72.19 164 ASP A O 1
ATOM 1324 N N . ALA A 1 165 ? -10.252 -18.936 11.148 1.00 66.12 165 ALA A N 1
ATOM 1325 C CA . ALA A 1 165 ? -10.292 -19.567 12.470 1.00 66.12 165 ALA A CA 1
ATOM 1326 C C . ALA A 1 165 ? -9.990 -18.574 13.610 1.00 66.12 165 ALA A C 1
ATOM 1328 O O . ALA A 1 165 ? -10.399 -18.798 14.748 1.00 66.12 165 ALA A O 1
ATOM 1329 N N . HIS A 1 166 ? -9.310 -17.463 13.304 1.00 57.00 166 HIS A N 1
ATOM 1330 C CA . HIS A 1 166 ? -9.036 -16.358 14.227 1.00 57.00 166 HIS A CA 1
ATOM 1331 C C . HIS A 1 166 ? -9.940 -15.150 13.935 1.00 57.00 166 HIS A C 1
ATOM 1333 O O . HIS A 1 166 ? -9.473 -14.055 13.627 1.00 57.00 166 HIS A O 1
ATOM 1339 N N . ASP A 1 167 ? -11.253 -15.335 14.053 1.00 56.84 167 ASP A N 1
ATOM 1340 C CA . ASP A 1 167 ? -12.203 -14.229 14.200 1.00 56.84 167 ASP A CA 1
ATOM 1341 C C . ASP A 1 167 ? -12.572 -14.067 15.678 1.00 56.84 167 ASP A C 1
ATOM 1343 O O . ASP A 1 167 ? -13.587 -14.550 16.165 1.00 56.84 167 ASP A O 1
ATOM 1347 N N . GLY A 1 168 ? -11.698 -13.372 16.409 1.00 56.41 168 GLY A N 1
ATOM 1348 C CA . GLY A 1 168 ? -12.012 -12.820 17.723 1.00 56.41 168 GLY A CA 1
ATOM 1349 C C . GLY A 1 168 ? -11.883 -13.778 18.906 1.00 56.41 168 GLY A C 1
ATOM 1350 O O . GLY A 1 168 ? -12.853 -14.384 19.333 1.00 56.41 168 GLY A O 1
ATOM 1351 N N . HIS A 1 169 ? -10.719 -13.764 19.561 1.00 42.03 169 HIS A N 1
ATOM 1352 C CA . HIS A 1 169 ? -10.623 -13.924 21.017 1.00 42.03 169 HIS A CA 1
ATOM 1353 C C . HIS A 1 169 ? -9.323 -13.305 21.559 1.00 42.03 169 HIS A C 1
ATOM 1355 O O . HIS A 1 169 ? -8.506 -13.972 22.185 1.00 42.03 169 HIS A O 1
ATOM 1361 N N . VAL A 1 170 ? -9.169 -11.982 21.441 1.00 42.66 170 VAL A N 1
ATOM 1362 C CA . VAL A 1 170 ? -8.422 -11.246 22.475 1.00 42.66 170 VAL A CA 1
ATOM 1363 C C . VAL A 1 170 ? -9.391 -11.052 23.643 1.00 42.66 170 VAL A C 1
ATOM 1365 O O . VAL A 1 170 ? -10.032 -10.014 23.797 1.00 42.66 170 VAL A O 1
ATOM 1368 N N . LYS A 1 171 ? -9.589 -12.119 24.429 1.00 37.34 171 LYS A N 1
ATOM 1369 C CA . LYS A 1 171 ? -10.244 -12.015 25.738 1.00 37.34 171 LYS A CA 1
ATOM 1370 C C . LYS A 1 171 ? -9.360 -11.141 26.625 1.00 37.34 171 LYS A C 1
ATOM 1372 O O . LYS A 1 171 ? -8.152 -11.343 26.698 1.00 37.34 171 LYS A O 1
ATOM 1377 N N . GLY A 1 172 ? -9.995 -10.162 27.258 1.00 35.44 172 GLY A N 1
ATOM 1378 C CA . GLY A 1 172 ? -9.365 -9.079 27.994 1.00 35.44 172 GLY A CA 1
ATOM 1379 C C . GLY A 1 172 ? -8.287 -9.507 28.987 1.00 35.44 172 GLY A C 1
ATOM 1380 O O . GLY A 1 172 ? -8.559 -10.208 29.958 1.00 35.44 172 GLY A O 1
ATOM 1381 N N . GLY A 1 173 ? -7.104 -8.919 28.824 1.00 35.56 173 GLY A N 1
ATOM 1382 C CA . GLY A 1 173 ? -6.087 -8.809 29.872 1.00 35.56 173 GLY A CA 1
ATOM 1383 C C . GLY A 1 173 ? -6.434 -7.788 30.966 1.00 35.56 173 GLY A C 1
ATOM 1384 O O . GLY A 1 173 ? -5.533 -7.239 31.578 1.00 35.56 173 GLY A O 1
ATOM 1385 N N . GLN A 1 174 ? -7.718 -7.478 31.188 1.00 42.72 174 GLN A N 1
ATOM 1386 C CA . GLN A 1 174 ? -8.170 -6.613 32.290 1.00 42.72 174 GLN A CA 1
ATOM 1387 C C . GLN A 1 174 ? -9.348 -7.189 33.092 1.00 42.72 174 GLN A C 1
ATOM 1389 O O . GLN A 1 174 ? -9.722 -6.624 34.116 1.00 42.72 174 GLN A O 1
ATOM 1394 N N . GLU A 1 175 ? -9.924 -8.329 32.691 1.00 40.25 175 GLU A N 1
ATOM 1395 C CA . GLU A 1 175 ? -11.073 -8.914 33.404 1.00 40.25 175 GLU A CA 1
ATOM 1396 C C . GLU A 1 175 ? -10.684 -10.055 34.363 1.00 40.25 175 GLU A C 1
ATOM 1398 O O . GLU A 1 175 ? -11.474 -10.428 35.231 1.00 40.25 175 GLU A O 1
ATOM 1403 N N . GLN A 1 176 ? -9.450 -10.567 34.272 1.00 41.66 176 GLN A N 1
ATOM 1404 C CA . GLN A 1 176 ? -8.902 -11.502 35.265 1.00 41.66 176 GLN A CA 1
ATOM 1405 C C . GLN A 1 176 ? -8.372 -10.771 36.510 1.00 41.66 176 GLN A C 1
ATOM 1407 O O . GLN A 1 176 ? -8.659 -11.210 37.622 1.00 41.66 176 GLN A O 1
ATOM 1412 N N . ASP A 1 177 ? -7.760 -9.594 36.355 1.00 45.22 177 ASP A N 1
ATOM 1413 C CA . ASP A 1 177 ? -7.268 -8.801 37.494 1.00 45.22 177 ASP A CA 1
ATOM 1414 C C . ASP A 1 177 ? -8.413 -8.189 38.324 1.00 45.22 177 ASP A C 1
ATOM 1416 O O . ASP A 1 177 ? -8.345 -8.122 39.553 1.00 45.22 177 ASP A O 1
ATOM 1420 N N . ALA A 1 178 ? -9.524 -7.814 37.677 1.00 47.19 178 ALA A N 1
ATOM 1421 C CA . ALA A 1 178 ? -10.704 -7.285 38.364 1.00 47.19 178 ALA A CA 1
ATOM 1422 C C . ALA A 1 178 ? -11.487 -8.368 39.133 1.00 47.19 178 ALA A C 1
ATOM 1424 O O . ALA A 1 178 ? -11.999 -8.102 40.222 1.00 47.19 178 ALA A O 1
ATOM 1425 N N . LYS A 1 179 ? -11.560 -9.602 38.606 1.00 47.78 179 LYS A N 1
ATOM 1426 C CA . LYS A 1 179 ? -12.202 -10.730 39.304 1.00 47.78 179 LYS A CA 1
ATOM 1427 C C . LYS A 1 179 ? -11.332 -11.299 40.426 1.00 47.78 179 LYS A C 1
ATOM 1429 O O . LYS A 1 179 ? -11.884 -11.659 41.463 1.00 47.78 179 LYS A O 1
ATOM 1434 N N . GLY A 1 180 ? -10.006 -11.308 40.266 1.00 46.72 180 GLY A N 1
ATOM 1435 C CA . GLY A 1 180 ? -9.071 -11.658 41.341 1.00 46.72 180 GLY A CA 1
ATOM 1436 C C . GLY A 1 180 ? -9.174 -10.696 42.527 1.00 46.72 180 GLY A C 1
ATOM 1437 O O . GLY A 1 180 ? -9.346 -11.128 43.663 1.00 46.72 180 GLY A O 1
ATOM 1438 N N . SER A 1 181 ? -9.212 -9.385 42.259 1.00 48.88 181 SER A N 1
ATOM 1439 C CA . SER A 1 181 ? -9.338 -8.367 43.311 1.00 48.88 181 SER A CA 1
ATOM 1440 C C . SER A 1 181 ? -10.719 -8.338 43.992 1.00 48.88 181 SER A C 1
ATOM 1442 O O . SER A 1 181 ? -10.818 -7.976 45.164 1.00 48.88 181 SER A O 1
ATOM 1444 N N . TYR A 1 182 ? -11.796 -8.724 43.293 1.00 50.84 182 TYR A N 1
ATOM 1445 C CA . TYR A 1 182 ? -13.140 -8.789 43.887 1.00 50.84 182 TYR A CA 1
ATOM 1446 C C . TYR A 1 182 ? -13.346 -10.029 44.770 1.00 50.84 182 TYR A C 1
ATOM 1448 O O . TYR A 1 182 ? -14.023 -9.935 45.793 1.00 50.84 182 TYR A O 1
ATOM 1456 N N . ASN A 1 183 ? -12.753 -11.170 44.406 1.00 52.25 183 ASN A N 1
ATOM 1457 C CA . ASN A 1 183 ? -12.846 -12.391 45.207 1.00 52.25 183 ASN A CA 1
ATOM 1458 C C . ASN A 1 183 ? -11.973 -12.320 46.468 1.00 52.25 183 ASN A C 1
ATOM 1460 O O . ASN A 1 183 ? -12.447 -12.687 47.536 1.00 52.25 183 ASN A O 1
ATOM 1464 N N . GLU A 1 184 ? -10.775 -11.732 46.395 1.00 54.88 184 GLU A N 1
ATOM 1465 C CA . GLU A 1 184 ? -9.903 -11.577 47.572 1.00 54.88 184 GLU A CA 1
ATOM 1466 C C . GLU A 1 184 ? -10.480 -10.618 48.634 1.00 54.88 184 GLU A C 1
ATOM 1468 O O . GLU A 1 184 ? -10.232 -10.771 49.824 1.00 54.88 184 GLU A O 1
ATOM 1473 N N . LYS A 1 185 ? -11.332 -9.663 48.233 1.00 52.53 185 LYS A N 1
ATOM 1474 C CA . LYS A 1 185 ? -12.040 -8.762 49.164 1.00 52.53 185 LYS A CA 1
ATOM 1475 C C . LYS A 1 185 ? -13.310 -9.350 49.782 1.00 52.53 185 LYS A C 1
ATOM 1477 O O . LYS A 1 185 ? -13.926 -8.684 50.607 1.00 52.53 185 LYS A O 1
ATOM 1482 N N . ARG A 1 186 ? -13.747 -10.537 49.354 1.00 52.81 186 ARG A N 1
ATOM 1483 C CA . ARG A 1 186 ? -14.893 -11.248 49.948 1.00 52.81 186 ARG A CA 1
ATOM 1484 C C . ARG A 1 186 ? -14.478 -12.353 50.916 1.00 52.81 186 ARG A C 1
ATOM 1486 O O . ARG A 1 186 ? -15.335 -12.831 51.652 1.00 52.81 186 ARG A O 1
ATOM 1493 N N . GLU A 1 187 ? -13.211 -12.755 50.899 1.00 53.66 187 GLU A N 1
ATOM 1494 C CA . GLU A 1 187 ? -12.660 -13.795 51.779 1.00 53.66 187 GLU A CA 1
ATOM 1495 C C . GLU A 1 187 ? -11.882 -13.226 52.986 1.00 53.66 187 GLU A C 1
ATOM 1497 O O . GLU A 1 187 ? -11.299 -13.989 53.756 1.00 53.66 187 GLU A O 1
ATOM 1502 N N . LEU A 1 188 ? -11.928 -11.902 53.185 1.00 46.09 188 LEU A N 1
ATOM 1503 C CA . LEU A 1 188 ? -11.462 -11.168 54.372 1.00 46.09 188 LEU A CA 1
ATOM 1504 C C . LEU A 1 188 ? -12.640 -10.448 55.037 1.00 46.09 188 LEU A C 1
ATOM 1506 O O . LEU A 1 188 ? -12.639 -10.364 56.285 1.00 46.09 188 LEU A O 1
#

Foldseek 3Di:
DVVVLVVQLPDPPRVVVSVLVVVLVVVCVPPNDVVSCVCSVCCVVDDPVVVVVVVVLQVQLVVLLCVLCVVVCVVADADPVLVVLLCVQCVVVSSVLSSVLVVVCVDPPCNVVSSVVSSVVSVVVCVLQAPDQDDPVPNVCRSVVSSHRPCVVVSVPDDPVCSVVPPDDPPDPPPVVVVVVVVVVVVD

Secondary structure (DSSP, 8-state):
-HHHHHHHTTSTTTHHHHHHHHHHHHHHHHH-HHHHHHHHHHTTTS-HHHHHHHHHHHHHHHHHHHHHHHHHHTTTT--HHHHHHHHHHTHHHHHHHHHHHHHHHTSTT-HHHHHHHHHHHHHHHHHHHSPPPPPGGG-TTHHHHTTS-TTHHHHHHS-GGGTTT-SS----TTHHHHHHHHHHTT--

Nearest PDB structures (foldseek):
  6d79-assembly1_A  TM=6.424E-01  e=5.933E-01  Pseudomonas fragi A22
  6d79-assembly1_B  TM=5.690E-01  e=1.284E+00  Pseudomonas fragi A22
  6d9z-assembly1_F  TM=6.533E-01  e=7.787E+00  Pseudomonas denitrificans (nom. rej.)

Solvent-accessible surface area (backbone atoms only — not comparable to full-atom values): 11044 Å² total; per-residue (Å²): 110,72,67,60,55,55,59,46,45,72,40,84,81,52,21,76,50,48,58,57,51,54,51,46,55,59,44,26,78,74,66,36,66,69,61,38,48,52,54,61,61,45,45,80,79,46,58,69,68,56,57,51,52,49,52,50,46,50,53,51,10,52,51,50,44,50,61,56,43,40,75,57,55,74,75,43,89,58,52,75,69,41,50,53,40,33,50,60,71,43,37,69,62,47,41,54,55,17,44,54,52,51,58,58,55,67,42,80,96,44,45,72,62,50,47,54,50,48,42,54,50,41,57,54,48,45,66,72,68,42,81,82,82,58,60,81,94,61,39,78,67,47,52,64,66,56,30,53,63,82,60,52,68,61,63,73,65,56,55,84,92,47,66,75,77,70,73,81,80,86,71,63,96,61,60,60,65,54,51,53,57,55,52,61,66,70,79,111

Mean predicted aligned error: 14.92 Å

pLDDT: mean 77.38, std 16.09, range [35.44, 95.75]

Radius of gyration: 25.37 Å; Cα contacts (8 Å, |Δi|>4): 96; chains: 1; bounding box: 50×48×84 Å